Protein AF-E9H853-F1 (afdb_monomer)

Mean predicted aligned error: 14.65 Å

Foldseek 3Di:
DDDDDDDDDDDDDDPDDPPPPPPPPPPPPPPPVVVVVVVVQVPDDWDFDDWDDDPPDIKTKTWGPADPVRQIAIAIEFEKEWPLVPKDKDDPPPPDQKIKIKTKMARDDPVVLVRVQVVCCVVVVDRDDSVRYYYQAFQWKFKDFPDDDLLWDFPRDTDGDDRMDMGMIIGRHSVSNVVVSVCCVPPVPVVLRIAMQTHGPDDDDDGRGHHYDYPDDPD

Radius of gyration: 27.38 Å; Cα contacts (8 Å, |Δi|>4): 350; chains: 1; bounding box: 61×95×53 Å

Solvent-accessible surface area (backbone atoms only — not comparable to full-atom values): 13308 Å² total; per-residue (Å²): 141,81,82,93,75,84,84,85,78,88,81,81,91,82,88,74,75,95,69,77,72,80,73,79,74,76,73,75,80,66,72,56,68,65,64,60,59,57,64,74,52,77,85,64,82,66,46,82,72,51,71,48,77,55,91,95,41,80,36,42,30,24,40,41,77,60,43,102,79,74,50,62,36,34,29,30,54,54,48,35,34,60,37,46,87,61,44,44,69,48,80,49,84,89,81,44,85,39,11,32,28,39,40,30,33,39,50,74,50,69,68,58,52,51,53,50,39,55,51,47,28,64,75,66,75,41,92,63,61,68,90,38,52,43,68,48,65,53,50,27,34,25,58,45,58,87,60,89,56,92,58,40,43,72,73,60,54,79,39,72,58,54,72,68,40,75,48,62,33,41,11,72,32,55,68,40,20,54,49,50,47,48,42,37,59,77,49,41,60,84,53,62,54,50,36,47,49,52,41,54,70,76,81,76,102,63,84,65,78,40,59,61,42,66,79,54,81,78,129

Secondary structure (DSSP, 8-state):
--------------------------------HHHHHHHTTTT-PPEEEEEEEETTEEEEEEEPP--TTS---EEE---EEEEEEEEEEEE-TTT-SSEEEEEEEE---HHHHHHHHHHHHHHHTS---GGGEEEPPEEEEEEEESS--SS-EE----EE--SEEEEEEEESSHHHHHHHHHHHHH-GGGGTTEEEEEEESS--SS--PPPEEE-PPP-

pLDDT: mean 70.85, std 21.11, range [27.45, 96.19]

Organism: Daphnia pulex (NCBI:txid6669)

Sequence (219 aa):
MGILLSWQLVVASILFLASFASSEFELHDRPTDSALYYKTLEDKKPTKLSSVLYKSNCVNIYDSESSSNNKKIYFYSPITLLNHLNVASINNQTVTPKGILSVSFSVGNQEIRTKVVEHLNQLLSQQIEPSHVKVHPLDSVRLTSKVKSADFLLTNEWIPYKPSLRFTLICPTREDCDRVKTQMRIDPKQFEHLRLELNPQFINDGGLIA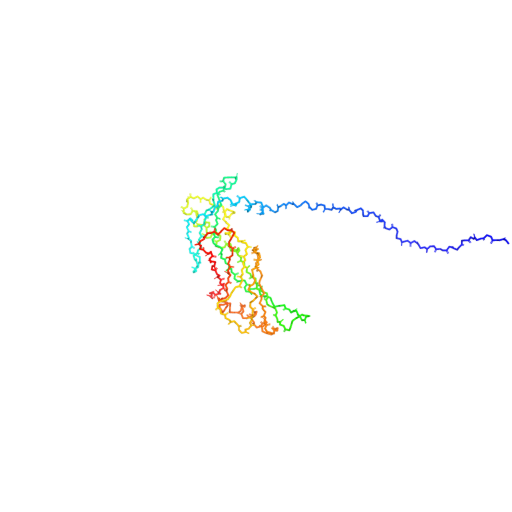FLYFNGFTK

Structure (mmCIF, N/CA/C/O backbone):
data_AF-E9H853-F1
#
_entry.id   AF-E9H853-F1
#
loop_
_atom_site.group_PDB
_atom_site.id
_atom_site.type_symbol
_atom_site.label_atom_id
_atom_site.label_alt_id
_atom_site.label_comp_id
_atom_site.label_asym_id
_atom_site.label_entity_id
_atom_site.label_seq_id
_atom_site.pdbx_PDB_ins_code
_atom_site.Cartn_x
_atom_site.Cartn_y
_atom_site.Cartn_z
_atom_site.occupancy
_atom_site.B_iso_or_equiv
_atom_site.auth_seq_id
_atom_site.auth_comp_id
_atom_site.auth_asym_id
_atom_site.auth_atom_id
_atom_site.pdbx_PDB_model_num
ATOM 1 N N . MET A 1 1 ? 40.773 85.013 -13.736 1.00 44.00 1 MET A N 1
ATOM 2 C CA . MET A 1 1 ? 40.268 84.553 -12.424 1.00 44.00 1 MET A CA 1
ATOM 3 C C . MET A 1 1 ? 38.754 84.531 -12.513 1.00 44.00 1 MET A C 1
ATOM 5 O O . MET A 1 1 ? 38.163 85.592 -12.632 1.00 44.00 1 MET A O 1
ATOM 9 N N . GLY A 1 2 ? 38.149 83.347 -12.597 1.00 34.53 2 GLY A N 1
ATOM 10 C CA . GLY A 1 2 ? 36.727 83.208 -12.915 1.00 34.53 2 GLY A CA 1
ATOM 11 C C . GLY A 1 2 ? 36.204 81.825 -12.543 1.00 34.53 2 GLY A C 1
ATOM 12 O O . GLY A 1 2 ? 36.359 80.876 -13.296 1.00 34.53 2 GLY A O 1
ATOM 13 N N . ILE A 1 3 ? 35.700 81.772 -11.314 1.00 43.69 3 ILE A N 1
ATOM 14 C CA . ILE A 1 3 ? 34.691 80.909 -10.684 1.00 43.69 3 ILE A CA 1
ATOM 15 C C . ILE A 1 3 ? 34.076 79.805 -11.574 1.00 43.69 3 ILE A C 1
ATOM 17 O O . ILE A 1 3 ? 33.377 80.084 -12.545 1.00 43.69 3 ILE A O 1
ATOM 21 N N . LEU A 1 4 ? 34.270 78.548 -11.144 1.00 42.12 4 LEU A N 1
ATOM 22 C CA . LEU A 1 4 ? 33.443 77.392 -11.499 1.00 42.12 4 LEU A CA 1
ATOM 23 C C . LEU A 1 4 ? 32.035 77.585 -10.931 1.00 42.12 4 LEU A C 1
ATOM 25 O O . LEU A 1 4 ? 31.878 77.609 -9.712 1.00 42.12 4 LEU A O 1
ATOM 29 N N . LEU A 1 5 ? 31.018 77.612 -11.788 1.00 41.25 5 LEU A N 1
ATOM 30 C CA . LEU A 1 5 ? 29.647 77.310 -11.395 1.00 41.25 5 LEU A CA 1
ATOM 31 C C . LEU A 1 5 ? 28.896 76.644 -12.551 1.00 41.25 5 LEU A C 1
ATOM 33 O O . LEU A 1 5 ? 28.778 77.196 -13.638 1.00 41.25 5 LEU A O 1
ATOM 37 N N . SER A 1 6 ? 28.335 75.484 -12.213 1.00 44.66 6 SER A N 1
ATOM 38 C CA . SER A 1 6 ? 26.985 75.060 -12.575 1.00 44.66 6 SER A CA 1
ATOM 39 C C . SER A 1 6 ? 26.679 74.876 -14.062 1.00 44.66 6 SER A C 1
ATOM 41 O O . SER A 1 6 ? 26.227 75.788 -14.751 1.00 44.66 6 SER A O 1
ATOM 43 N N . TRP A 1 7 ? 26.802 73.628 -14.514 1.00 33.22 7 TRP A N 1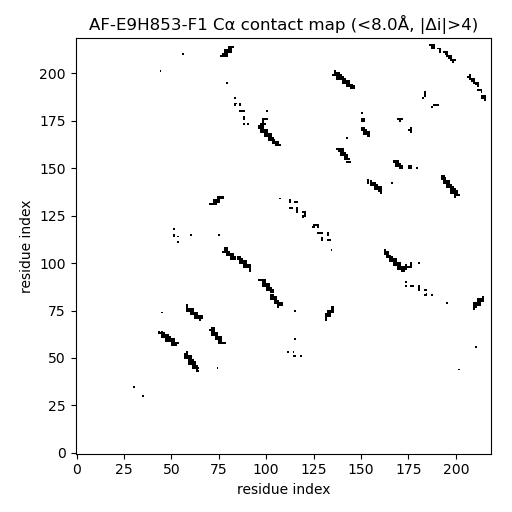
ATOM 44 C CA . TRP A 1 7 ? 25.928 73.110 -15.559 1.00 33.22 7 TRP A CA 1
ATOM 45 C C . TRP A 1 7 ? 24.802 72.307 -14.908 1.00 33.22 7 TRP A C 1
ATOM 47 O O . TRP A 1 7 ? 25.014 71.300 -14.236 1.00 33.22 7 TRP A O 1
ATOM 57 N N . GLN A 1 8 ? 23.601 72.830 -15.116 1.00 38.28 8 GLN A N 1
ATOM 58 C CA . GLN A 1 8 ? 22.311 72.154 -15.056 1.00 38.28 8 GLN A CA 1
ATOM 59 C C . GLN A 1 8 ? 22.346 70.871 -15.926 1.00 38.28 8 GLN A C 1
ATOM 61 O O . GLN A 1 8 ? 23.158 70.780 -16.838 1.00 38.28 8 GLN A O 1
ATOM 66 N N . LEU A 1 9 ? 21.548 69.820 -15.747 1.00 41.16 9 LEU A N 1
ATOM 67 C CA . LEU A 1 9 ? 20.100 69.748 -15.581 1.00 41.16 9 LEU A CA 1
ATOM 68 C C . LEU A 1 9 ? 19.744 68.306 -15.153 1.00 41.16 9 LEU A C 1
ATOM 70 O O . LEU A 1 9 ? 20.260 67.347 -15.715 1.00 41.16 9 LEU A O 1
ATOM 74 N N . VAL A 1 10 ? 18.801 68.192 -14.218 1.00 48.19 10 VAL A N 1
ATOM 75 C CA . VAL A 1 10 ? 17.652 67.267 -14.254 1.00 48.19 10 VAL A CA 1
ATOM 76 C C . VAL A 1 10 ? 17.932 65.798 -14.605 1.00 48.19 10 VAL A C 1
ATOM 78 O O . VAL A 1 10 ? 17.851 65.385 -15.756 1.00 48.19 10 VAL A O 1
ATOM 81 N N . VAL A 1 11 ? 18.034 64.973 -13.560 1.00 41.41 11 VAL A N 1
ATOM 82 C CA . VAL A 1 11 ? 17.373 63.661 -13.550 1.00 41.41 11 VAL A CA 1
ATOM 83 C C . VAL A 1 11 ? 16.528 63.596 -12.285 1.00 41.41 11 VAL A C 1
ATOM 85 O O . VAL A 1 11 ? 16.994 63.296 -11.189 1.00 41.41 11 VAL A O 1
ATOM 88 N N . ALA A 1 12 ? 15.261 63.961 -12.457 1.00 39.91 12 ALA A N 1
ATOM 89 C CA . ALA A 1 12 ? 14.196 63.456 -11.617 1.00 39.91 12 ALA A CA 1
ATOM 90 C C . ALA A 1 12 ? 14.099 61.931 -11.790 1.00 39.91 12 ALA A C 1
ATOM 92 O O . ALA A 1 12 ? 14.441 61.401 -12.846 1.00 39.91 12 ALA A O 1
ATOM 93 N N . SER A 1 13 ? 13.527 61.286 -10.772 1.00 40.28 13 SER A N 1
ATOM 94 C CA . SER A 1 13 ? 13.000 59.915 -10.786 1.00 40.28 13 SER A CA 1
ATOM 95 C C . SER A 1 13 ? 13.952 58.824 -10.287 1.00 40.28 13 SER A C 1
ATOM 97 O O . SER A 1 13 ? 14.587 58.111 -11.052 1.00 40.28 13 SER A O 1
ATOM 99 N N . ILE A 1 14 ? 13.935 58.637 -8.964 1.00 44.69 14 ILE A N 1
ATOM 100 C CA . ILE A 1 14 ? 13.469 57.430 -8.240 1.00 44.69 14 ILE A CA 1
ATOM 101 C C . ILE A 1 14 ? 14.253 57.367 -6.918 1.00 44.69 14 ILE A C 1
ATOM 103 O O . ILE A 1 14 ? 15.197 56.609 -6.743 1.00 44.69 14 ILE A O 1
ATOM 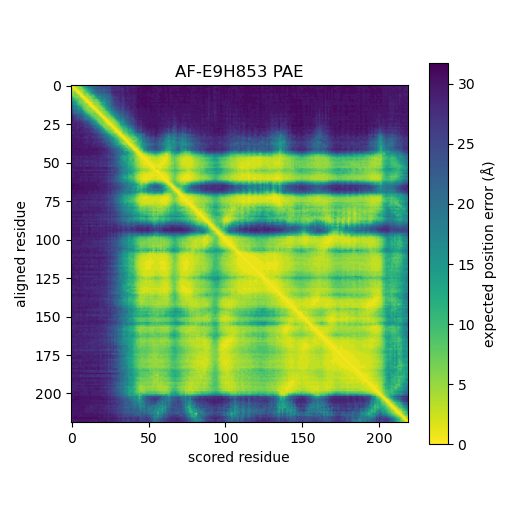107 N N . LEU A 1 15 ? 13.844 58.195 -5.954 1.00 38.31 15 LEU A N 1
ATOM 108 C CA . LEU A 1 15 ? 14.049 57.909 -4.534 1.00 38.31 15 LEU A CA 1
ATOM 109 C C . LEU A 1 15 ? 12.801 57.161 -4.055 1.00 38.31 15 LEU A C 1
ATOM 111 O O . LEU A 1 15 ? 11.967 57.695 -3.330 1.00 38.31 15 LEU A O 1
ATOM 115 N N . PHE A 1 16 ? 12.642 55.923 -4.527 1.00 38.00 16 PHE A N 1
ATOM 116 C CA . PHE A 1 16 ? 11.787 54.958 -3.847 1.00 38.00 16 PHE A CA 1
ATOM 117 C C . PHE A 1 16 ? 12.586 54.422 -2.661 1.00 38.00 16 PHE A C 1
ATOM 119 O O . PHE A 1 16 ? 13.484 53.604 -2.825 1.00 38.00 16 PHE A O 1
ATOM 126 N N . LEU A 1 17 ? 12.288 54.979 -1.488 1.00 41.09 17 LEU A N 1
ATOM 127 C CA . LEU A 1 17 ? 12.245 54.299 -0.193 1.00 41.09 17 LEU A CA 1
ATOM 128 C C . LEU A 1 17 ? 13.077 53.006 -0.110 1.00 41.09 17 LEU A C 1
ATOM 130 O O . LEU A 1 17 ? 12.549 51.897 -0.167 1.00 41.09 17 LEU A O 1
ATOM 134 N N . ALA A 1 18 ? 14.381 53.154 0.126 1.00 38.34 18 ALA A N 1
ATOM 135 C CA . ALA A 1 18 ? 15.155 52.134 0.823 1.00 38.34 18 ALA A CA 1
ATOM 136 C C . ALA A 1 18 ? 14.763 52.173 2.310 1.00 38.34 18 ALA A C 1
ATOM 138 O O . ALA A 1 18 ? 15.493 52.660 3.168 1.00 38.34 18 ALA A O 1
ATOM 139 N N . SER A 1 19 ? 13.550 51.714 2.591 1.00 39.62 19 SER A N 1
ATOM 140 C CA . SER A 1 19 ? 13.039 51.442 3.931 1.00 39.62 19 SER A CA 1
ATOM 141 C C . SER A 1 19 ? 12.129 50.219 3.880 1.00 39.62 19 SER A C 1
ATOM 143 O O . SER A 1 19 ? 11.017 50.215 4.391 1.00 39.62 19 SER A O 1
ATOM 145 N N . PHE A 1 20 ? 12.636 49.141 3.285 1.00 38.91 20 PHE A N 1
ATOM 146 C CA . PHE A 1 20 ? 12.253 47.809 3.725 1.00 38.91 20 PHE A CA 1
ATOM 147 C C . PHE A 1 20 ? 13.219 47.433 4.839 1.00 38.91 20 PHE A C 1
ATOM 149 O O . PHE A 1 20 ? 14.267 46.834 4.616 1.00 38.91 20 PHE A O 1
ATOM 156 N N . ALA A 1 21 ? 12.871 47.864 6.052 1.00 37.94 21 ALA A N 1
ATOM 157 C CA . ALA A 1 21 ? 13.271 47.122 7.228 1.00 37.94 21 ALA A CA 1
ATOM 158 C C . ALA A 1 21 ? 12.814 45.683 6.987 1.00 37.94 21 ALA A C 1
ATOM 160 O O . ALA A 1 21 ? 11.628 45.430 6.768 1.00 37.94 21 ALA A O 1
ATOM 161 N N . SER A 1 22 ? 13.780 44.777 6.931 1.00 34.88 22 SER A N 1
ATOM 162 C CA . SER A 1 22 ? 13.569 43.344 6.948 1.00 34.88 22 SER A CA 1
ATOM 163 C C . SER A 1 22 ? 12.671 43.030 8.140 1.00 34.88 22 SER A C 1
ATOM 165 O O . SER A 1 22 ? 13.143 42.979 9.272 1.00 34.88 22 SER A O 1
ATOM 167 N N . SER A 1 23 ? 11.364 42.868 7.920 1.00 32.00 23 SER A N 1
ATOM 168 C CA . SER A 1 23 ? 10.577 42.109 8.875 1.00 32.00 23 SER A CA 1
ATOM 169 C C . SER A 1 23 ? 11.032 40.674 8.673 1.00 32.00 23 SER A C 1
ATOM 171 O O . SER A 1 23 ? 10.618 40.011 7.717 1.00 32.00 23 SER A O 1
ATOM 173 N N . GLU A 1 24 ? 11.938 40.220 9.532 1.00 35.34 24 GLU A N 1
ATOM 174 C CA . GLU A 1 24 ? 11.967 38.822 9.928 1.00 35.34 24 GLU A CA 1
ATOM 175 C C . GLU A 1 24 ? 10.535 38.478 10.333 1.00 35.34 24 GLU A C 1
ATOM 177 O O . GLU A 1 24 ? 10.065 38.777 11.428 1.00 35.34 24 GLU A O 1
ATOM 182 N N . PHE A 1 25 ? 9.783 37.942 9.376 1.00 29.56 25 PHE A N 1
ATOM 183 C CA . PHE A 1 25 ? 8.592 37.192 9.682 1.00 29.56 25 PHE A CA 1
ATOM 184 C C . PHE A 1 25 ? 9.131 35.923 10.324 1.00 29.56 25 PHE A C 1
ATOM 186 O O . PHE A 1 25 ? 9.451 34.955 9.633 1.00 29.56 25 PHE A O 1
ATOM 193 N N . GLU A 1 26 ? 9.338 35.986 11.641 1.00 30.31 26 GLU A N 1
ATOM 194 C CA . GLU A 1 26 ? 9.446 34.811 12.485 1.00 30.31 26 GLU A CA 1
ATOM 195 C C . GLU A 1 26 ? 8.188 33.990 12.211 1.00 30.31 26 GLU A C 1
ATOM 197 O O . GLU A 1 26 ? 7.106 34.215 12.759 1.00 30.31 26 GLU A O 1
ATOM 202 N N . LEU A 1 27 ? 8.322 33.058 11.270 1.00 30.66 27 LEU A N 1
ATOM 203 C CA . LEU A 1 27 ? 7.425 31.941 11.134 1.00 30.66 27 LEU A CA 1
ATOM 204 C C . LEU A 1 27 ? 7.569 31.201 12.454 1.00 30.66 27 LEU A C 1
ATOM 206 O O . LEU A 1 27 ? 8.511 30.440 12.655 1.00 30.66 27 LEU A O 1
ATOM 210 N N . HIS A 1 28 ? 6.668 31.504 13.382 1.00 30.77 28 HIS A N 1
ATOM 211 C CA . HIS A 1 28 ? 6.484 30.717 14.578 1.00 30.77 28 HIS A CA 1
ATOM 212 C C . HIS A 1 28 ? 6.261 29.285 14.085 1.00 30.77 28 HIS A C 1
ATOM 214 O O . HIS A 1 28 ? 5.192 28.962 13.558 1.00 30.77 28 HIS A O 1
ATOM 220 N N . ASP A 1 29 ? 7.304 28.462 14.196 1.00 34.62 29 ASP A N 1
ATOM 221 C CA . ASP A 1 29 ? 7.256 27.019 14.035 1.00 34.62 29 ASP A CA 1
ATOM 222 C C . ASP A 1 29 ? 6.281 26.516 15.096 1.00 34.62 29 ASP A C 1
ATOM 224 O O . ASP A 1 29 ? 6.640 26.165 16.220 1.00 34.62 29 ASP A O 1
ATOM 228 N N . ARG A 1 30 ? 4.990 26.548 14.765 1.00 33.66 30 ARG A N 1
ATOM 229 C CA . ARG A 1 30 ? 4.010 25.730 15.450 1.00 33.66 30 ARG A CA 1
ATOM 230 C C . ARG A 1 30 ? 4.420 24.314 15.080 1.00 33.66 30 ARG A C 1
ATOM 232 O O . ARG A 1 30 ? 4.341 23.976 13.893 1.00 33.66 30 ARG A O 1
ATOM 239 N N . PRO A 1 31 ? 4.849 23.478 16.039 1.00 35.12 31 PRO A N 1
ATOM 240 C CA . PRO A 1 31 ? 4.991 22.067 15.760 1.00 35.12 31 PRO A CA 1
ATOM 241 C C . PRO A 1 31 ? 3.642 21.646 15.200 1.00 35.12 31 PRO A C 1
ATOM 243 O O . PRO A 1 31 ? 2.607 21.867 15.829 1.00 35.12 31 PRO A O 1
ATOM 246 N N . THR A 1 32 ? 3.633 21.136 13.971 1.00 41.31 32 THR A N 1
ATOM 247 C CA . THR A 1 32 ? 2.430 20.524 13.423 1.00 41.31 32 THR A CA 1
ATOM 248 C C . THR A 1 32 ? 1.968 19.530 14.485 1.00 41.31 32 THR A C 1
ATOM 250 O O . THR A 1 32 ? 2.753 18.650 14.832 1.00 41.31 32 THR A O 1
ATOM 253 N N . ASP A 1 33 ? 0.749 19.668 15.021 1.00 38.75 33 ASP A N 1
ATOM 254 C CA . ASP A 1 33 ? 0.189 18.825 16.104 1.00 38.75 33 ASP A CA 1
ATOM 255 C C . ASP A 1 33 ? 0.388 17.316 15.862 1.00 38.75 33 ASP A C 1
ATOM 257 O O . ASP A 1 33 ? 0.372 16.502 16.779 1.00 38.75 33 ASP A O 1
ATOM 261 N N . SER A 1 34 ? 0.629 16.940 14.606 1.00 47.00 34 SER A N 1
ATOM 262 C CA . SER A 1 34 ? 1.088 15.620 14.187 1.00 47.00 34 SER A CA 1
ATOM 263 C C . SER A 1 34 ? 2.376 15.168 14.890 1.00 47.00 34 SER A C 1
ATOM 265 O O . SER A 1 34 ? 2.391 14.080 15.446 1.00 47.00 34 SER A O 1
ATOM 267 N N . ALA A 1 35 ? 3.444 15.971 14.907 1.00 40.72 35 ALA A N 1
ATOM 268 C CA . ALA A 1 35 ? 4.739 15.581 15.474 1.00 40.72 35 ALA A CA 1
ATOM 269 C C . ALA A 1 35 ? 4.687 15.416 17.003 1.00 40.72 35 ALA A C 1
ATOM 271 O O . ALA A 1 35 ? 5.302 14.499 17.545 1.00 40.72 35 ALA A O 1
ATOM 272 N N . LEU A 1 36 ? 3.908 16.259 17.692 1.00 35.78 36 LEU A N 1
ATOM 273 C CA . LEU A 1 36 ? 3.715 16.153 19.140 1.00 35.78 36 LEU A CA 1
ATOM 274 C C . LEU A 1 36 ? 2.864 14.924 19.505 1.00 35.78 36 LEU A C 1
ATOM 276 O O . LEU A 1 36 ? 3.174 14.228 20.466 1.00 35.78 36 LEU A O 1
ATOM 280 N N . TYR A 1 37 ? 1.842 14.622 18.696 1.00 43.03 37 TYR A N 1
ATOM 281 C CA . TYR A 1 37 ? 0.962 13.465 18.874 1.00 43.03 37 TYR A CA 1
ATOM 282 C C . TYR A 1 37 ? 1.703 12.120 18.766 1.00 43.03 37 TYR A C 1
ATOM 284 O O . TYR A 1 37 ? 1.376 11.184 19.493 1.00 43.03 37 TYR A O 1
ATOM 292 N N . TYR A 1 38 ? 2.705 12.007 17.886 1.00 45.91 38 TYR A N 1
ATOM 293 C CA . TYR A 1 38 ? 3.495 10.773 17.766 1.00 45.91 38 TYR A CA 1
ATOM 294 C C . TYR A 1 38 ? 4.543 10.629 18.875 1.00 45.91 38 TYR A C 1
ATOM 296 O O . TYR A 1 38 ? 4.807 9.510 19.303 1.00 45.91 38 TYR A O 1
ATOM 304 N N . LYS A 1 39 ? 5.067 11.742 19.406 1.00 40.44 39 LYS A N 1
ATOM 305 C CA . LYS A 1 39 ? 6.073 11.726 20.479 1.00 40.44 39 LYS A CA 1
ATOM 306 C C . LYS A 1 39 ? 5.521 11.228 21.822 1.00 40.44 39 LYS A C 1
ATOM 308 O O . LYS A 1 39 ? 6.258 10.672 22.618 1.00 40.44 39 LYS A O 1
ATOM 313 N N . THR A 1 40 ? 4.220 11.388 22.085 1.00 43.56 40 THR A N 1
ATOM 314 C CA . THR A 1 40 ? 3.590 10.885 23.327 1.00 43.56 40 THR A CA 1
ATOM 315 C C . THR A 1 40 ? 3.196 9.404 23.256 1.00 43.56 40 THR A C 1
ATOM 317 O O . THR A 1 40 ? 2.782 8.834 24.260 1.00 43.56 40 THR A O 1
ATOM 320 N N . LEU A 1 41 ? 3.297 8.768 22.083 1.00 49.94 41 LEU A N 1
ATOM 321 C CA . LEU A 1 41 ? 2.957 7.354 21.897 1.00 49.94 41 LEU A CA 1
ATOM 322 C C . LEU A 1 41 ? 4.154 6.410 22.125 1.00 49.94 41 LEU A C 1
ATOM 324 O O . LEU A 1 41 ? 3.996 5.197 21.993 1.00 49.94 41 LEU A O 1
ATOM 328 N N . GLU A 1 42 ? 5.334 6.954 22.444 1.00 46.03 42 GLU A N 1
ATOM 329 C CA . GLU A 1 42 ? 6.588 6.199 22.587 1.00 46.03 42 GLU A CA 1
ATOM 330 C C . GLU A 1 42 ? 6.589 5.210 23.770 1.00 46.03 42 GLU A C 1
ATOM 332 O O . GLU A 1 42 ? 7.377 4.269 23.754 1.00 46.03 42 GLU A O 1
ATOM 337 N N . ASP A 1 43 ? 5.666 5.323 24.733 1.00 48.09 43 ASP A N 1
ATOM 338 C CA . ASP A 1 43 ? 5.718 4.504 25.955 1.00 48.09 43 ASP A CA 1
ATOM 339 C C . ASP A 1 43 ? 4.858 3.226 25.942 1.00 48.09 43 ASP A C 1
ATOM 341 O O . ASP A 1 43 ? 5.014 2.383 26.831 1.00 48.09 43 ASP A O 1
ATOM 345 N N . LYS A 1 44 ? 3.954 3.010 24.966 1.00 58.88 44 LYS A N 1
ATOM 346 C CA . LYS A 1 44 ? 3.138 1.777 24.971 1.00 58.88 44 LYS A CA 1
ATOM 347 C C . LYS A 1 44 ? 2.678 1.278 23.603 1.00 58.88 44 LYS A C 1
ATOM 349 O O . LYS A 1 44 ? 1.994 1.960 22.845 1.00 58.88 44 LYS A O 1
ATOM 354 N N . LYS A 1 45 ? 3.026 0.019 23.323 1.00 65.56 45 LYS A N 1
ATOM 355 C CA . LYS A 1 45 ? 2.789 -0.674 22.054 1.00 65.56 45 LYS A CA 1
ATOM 356 C C . LYS A 1 45 ? 1.291 -0.942 21.801 1.00 65.56 45 LYS A C 1
ATOM 358 O O . LYS A 1 45 ? 0.632 -1.481 22.691 1.00 65.56 45 LYS A O 1
ATOM 363 N N . PRO A 1 46 ? 0.768 -0.678 20.586 1.00 71.94 46 PRO A N 1
ATOM 364 C CA . PRO A 1 46 ? -0.594 -1.058 20.217 1.00 71.94 46 PRO A CA 1
ATOM 365 C C . PRO A 1 46 ? -0.815 -2.577 20.279 1.00 71.94 46 PRO A C 1
ATOM 367 O O . PRO A 1 46 ? -0.001 -3.345 19.753 1.00 71.94 46 PRO A O 1
ATOM 370 N N . THR A 1 47 ? -1.927 -3.023 20.870 1.00 80.44 47 THR A N 1
ATOM 371 C CA . THR A 1 47 ? -2.280 -4.453 20.944 1.00 80.44 47 THR A CA 1
ATOM 372 C C . THR A 1 47 ? -3.297 -4.792 19.865 1.00 80.44 47 THR A C 1
ATOM 374 O O . THR A 1 47 ? -4.208 -4.019 19.582 1.00 80.44 47 THR A O 1
ATOM 377 N N . LYS A 1 48 ? -3.141 -5.946 19.204 1.00 86.75 48 LYS A N 1
ATOM 378 C CA . LYS A 1 48 ? -4.110 -6.387 18.193 1.00 86.75 48 LYS A CA 1
ATOM 379 C C . LYS A 1 48 ? -5.452 -6.676 18.875 1.00 86.75 48 LYS A C 1
ATOM 381 O O . LYS A 1 48 ? -5.529 -7.560 19.719 1.00 86.75 48 LYS A O 1
ATOM 386 N N . LEU A 1 49 ? -6.493 -5.969 18.449 1.00 90.12 49 LEU A N 1
ATOM 387 C CA . LEU A 1 49 ? -7.859 -6.095 18.951 1.00 90.12 49 LEU A CA 1
ATOM 388 C C . LEU A 1 49 ? -8.681 -7.071 18.103 1.00 90.12 49 LEU A C 1
ATOM 390 O O . LEU A 1 49 ? -9.316 -7.981 18.626 1.00 90.12 49 LEU A O 1
ATOM 394 N N . SER A 1 50 ? -8.677 -6.886 16.783 1.00 92.88 50 SER A N 1
ATOM 395 C CA . SER A 1 50 ? -9.469 -7.707 15.864 1.00 92.88 50 SER A CA 1
ATOM 396 C C . SER A 1 50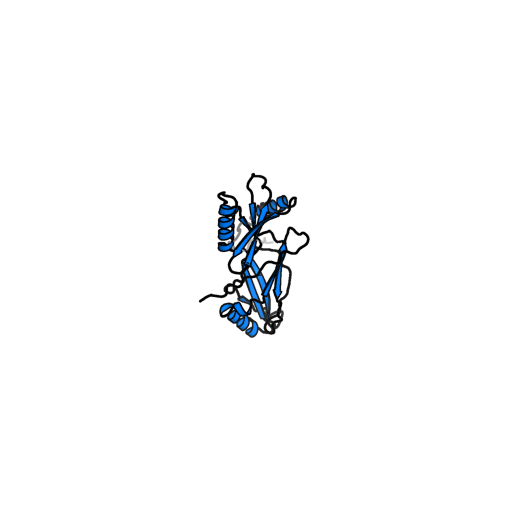 ? -8.910 -7.668 14.440 1.00 92.88 50 SER A C 1
ATOM 398 O O . SER A 1 50 ? -7.790 -7.205 14.180 1.00 92.88 50 SER A O 1
ATOM 400 N N . SER A 1 51 ? -9.647 -8.234 13.488 1.00 91.00 51 SER A N 1
ATOM 401 C CA . SER A 1 51 ? -9.333 -8.130 12.068 1.00 91.00 51 SER A CA 1
ATOM 402 C C . SER A 1 51 ? -10.605 -8.090 11.241 1.00 91.00 51 SER A C 1
ATOM 404 O O . SER A 1 51 ? -11.576 -8.771 11.561 1.00 91.00 51 SER A O 1
ATOM 406 N N . VAL A 1 52 ? -10.582 -7.326 10.153 1.00 91.50 52 VAL A N 1
ATOM 407 C CA . VAL A 1 52 ? -11.697 -7.221 9.212 1.00 91.50 52 VAL A CA 1
ATOM 408 C C . VAL A 1 52 ? -11.212 -7.501 7.796 1.00 91.50 52 VAL A C 1
ATOM 410 O O . VAL A 1 52 ? -10.154 -7.036 7.380 1.00 91.50 52 VAL A O 1
ATOM 413 N N . LEU A 1 53 ? -11.984 -8.272 7.035 1.00 88.94 53 LEU A N 1
ATOM 414 C CA . LEU A 1 53 ? -11.679 -8.533 5.633 1.00 88.94 53 LEU A CA 1
ATOM 415 C C . LEU A 1 53 ? -12.083 -7.319 4.785 1.00 88.94 53 LEU A C 1
ATOM 417 O O . LEU A 1 53 ? -13.253 -6.937 4.766 1.00 88.94 53 LEU A O 1
ATOM 421 N N . TYR A 1 54 ? -11.155 -6.732 4.035 1.00 84.94 54 TYR A N 1
ATOM 422 C CA . TYR A 1 54 ? -11.445 -5.744 2.994 1.00 84.94 54 TYR A CA 1
ATOM 423 C C . TYR A 1 54 ? -10.996 -6.297 1.642 1.00 84.94 54 TYR A C 1
ATOM 425 O O . TYR A 1 54 ? -9.803 -6.467 1.381 1.00 84.94 54 TYR A O 1
ATOM 433 N N . LYS A 1 55 ? -11.978 -6.586 0.779 1.00 82.06 55 LYS A N 1
ATOM 434 C CA . LYS A 1 55 ? -11.778 -7.303 -0.486 1.00 82.06 55 LYS A CA 1
ATOM 435 C C . LYS A 1 55 ? -11.064 -8.638 -0.215 1.00 82.06 55 LYS A C 1
ATOM 437 O O . LYS A 1 55 ? -11.612 -9.460 0.509 1.00 82.06 55 LYS A O 1
ATOM 442 N N . SER A 1 56 ? -9.845 -8.822 -0.720 1.00 79.56 56 SER A N 1
ATOM 443 C CA . SER A 1 56 ? -9.042 -10.037 -0.513 1.00 79.56 56 SER A CA 1
ATOM 444 C C . SER A 1 56 ? -7.963 -9.893 0.569 1.00 79.56 56 SER A C 1
ATOM 446 O O . SER A 1 56 ? -7.120 -10.774 0.697 1.00 79.56 56 SER A O 1
ATOM 448 N N . ASN A 1 57 ? -7.953 -8.790 1.329 1.00 76.81 57 ASN A N 1
ATOM 449 C CA . ASN A 1 57 ? -6.918 -8.502 2.325 1.00 76.81 57 ASN A CA 1
ATOM 450 C C . ASN A 1 57 ? -7.485 -8.449 3.743 1.00 76.81 57 ASN A C 1
ATOM 452 O O . ASN A 1 57 ? -8.541 -7.866 3.991 1.00 76.81 57 ASN A O 1
ATOM 456 N N . CYS A 1 58 ? -6.738 -9.017 4.685 1.00 83.50 58 CYS A N 1
ATOM 457 C CA . CYS A 1 58 ? -7.043 -8.935 6.105 1.00 83.50 58 CYS A CA 1
ATOM 458 C C . CYS A 1 58 ? -6.480 -7.628 6.677 1.00 83.50 58 CYS A C 1
ATOM 460 O O . CYS A 1 58 ? -5.273 -7.392 6.613 1.00 83.50 58 CYS A O 1
ATOM 462 N N . VAL A 1 59 ? -7.352 -6.780 7.222 1.00 88.00 59 VAL A N 1
ATOM 463 C CA . VAL A 1 59 ? -6.975 -5.538 7.900 1.00 88.00 59 VAL A CA 1
ATOM 464 C C . VAL A 1 59 ? -6.931 -5.817 9.396 1.00 88.00 59 VAL A C 1
ATOM 466 O O . VAL A 1 59 ? -7.972 -6.046 10.013 1.00 88.00 59 VAL A O 1
ATOM 469 N N . ASN A 1 60 ? -5.740 -5.816 9.990 1.00 88.81 60 ASN A N 1
ATOM 470 C CA . ASN A 1 60 ? -5.602 -5.940 11.439 1.00 88.81 60 ASN A CA 1
ATOM 471 C C . ASN A 1 60 ? -5.978 -4.613 12.097 1.00 88.81 60 ASN A C 1
ATOM 473 O O . ASN A 1 60 ? -5.588 -3.555 11.605 1.00 88.81 60 ASN A O 1
ATOM 477 N N . ILE A 1 61 ? -6.695 -4.674 13.212 1.00 90.69 61 ILE A N 1
ATOM 478 C CA . ILE A 1 61 ? -7.074 -3.503 13.999 1.00 90.69 61 ILE A CA 1
ATOM 479 C C . ILE A 1 61 ? -6.412 -3.624 15.364 1.00 90.69 61 ILE A C 1
ATOM 481 O O . ILE A 1 61 ? -6.409 -4.698 15.968 1.00 90.69 61 ILE A O 1
ATOM 485 N N . TYR A 1 62 ? -5.841 -2.524 15.826 1.00 88.38 62 TYR A N 1
ATOM 486 C CA . TYR A 1 62 ? -5.089 -2.400 17.058 1.00 88.38 62 TYR A CA 1
ATOM 487 C C . TYR A 1 62 ? -5.708 -1.307 17.907 1.00 88.38 62 TYR A C 1
ATOM 489 O O . TYR A 1 62 ? -6.212 -0.312 17.377 1.00 88.38 62 TYR A O 1
ATOM 497 N N . ASP A 1 63 ? -5.639 -1.461 19.215 1.00 86.25 63 ASP A N 1
ATOM 498 C CA . ASP A 1 63 ? -5.986 -0.391 20.126 1.00 86.25 63 ASP A CA 1
ATOM 499 C C . ASP A 1 63 ? -4.748 0.367 20.613 1.00 86.25 63 ASP A C 1
ATOM 501 O O . ASP A 1 63 ? -3.654 -0.185 20.725 1.00 86.25 63 ASP A O 1
ATOM 505 N N . SER A 1 64 ? -4.914 1.665 20.862 1.00 75.56 64 SER A N 1
ATOM 506 C CA . SER A 1 64 ? -3.987 2.445 21.673 1.00 75.56 64 SER A CA 1
ATOM 507 C C . SER A 1 64 ? -4.551 2.549 23.083 1.00 75.56 64 SER A C 1
ATOM 509 O O . SER A 1 64 ? -5.767 2.697 23.264 1.00 75.56 64 SER A O 1
ATOM 511 N N . GLU A 1 65 ? -3.687 2.532 24.096 1.00 63.34 65 GLU A N 1
ATOM 512 C CA . GLU A 1 65 ? -4.117 3.033 25.398 1.00 63.34 65 GLU A CA 1
ATOM 513 C C . GLU A 1 65 ? -4.423 4.533 25.300 1.00 63.34 65 GLU A C 1
ATOM 515 O O . GLU A 1 65 ? -3.968 5.234 24.389 1.00 63.34 65 GLU A O 1
ATOM 520 N N . SER A 1 66 ? -5.336 4.972 26.162 1.00 57.94 66 SER A N 1
ATOM 521 C CA . SER A 1 66 ? -5.977 6.284 26.156 1.00 57.94 66 SER A CA 1
ATOM 522 C C . SER A 1 66 ? -4.983 7.427 25.950 1.00 57.94 66 SER A C 1
ATOM 524 O O . SER A 1 66 ? -4.000 7.543 26.674 1.00 57.94 66 SER A O 1
ATOM 526 N N . SER A 1 67 ? -5.281 8.304 24.986 1.00 56.31 67 SER A N 1
ATOM 527 C CA . SER A 1 67 ? -4.580 9.586 24.855 1.00 56.31 67 SER A CA 1
ATOM 528 C C . SER A 1 67 ? -4.829 10.465 26.088 1.00 56.31 67 SER A C 1
ATOM 530 O O . SER A 1 67 ? -5.800 10.249 26.816 1.00 56.31 67 SER A O 1
ATOM 532 N N . SER A 1 68 ? -4.003 11.498 26.285 1.00 54.09 68 SER A N 1
ATOM 533 C CA . SER A 1 68 ? -4.060 12.470 27.397 1.00 54.09 68 SER A CA 1
ATOM 534 C C . SER A 1 68 ? -5.430 13.130 27.647 1.00 54.09 68 SER A C 1
ATOM 536 O O . SER A 1 68 ? -5.629 13.744 28.688 1.00 54.09 68 SER A O 1
ATOM 538 N N . ASN A 1 69 ? -6.393 12.957 26.733 1.00 61.00 69 ASN A N 1
ATOM 539 C CA . ASN A 1 69 ? -7.767 13.456 26.815 1.00 61.00 69 ASN A CA 1
ATOM 540 C C . ASN A 1 69 ? -8.828 12.348 27.026 1.00 61.00 69 ASN A C 1
ATOM 542 O O . ASN A 1 69 ? -9.987 12.547 26.658 1.00 61.00 69 ASN A O 1
ATOM 546 N N . ASN A 1 70 ? -8.459 11.160 27.529 1.00 63.31 70 ASN A N 1
ATOM 547 C CA . ASN A 1 70 ? -9.333 9.977 27.688 1.00 63.31 70 ASN A CA 1
ATOM 548 C C . ASN A 1 70 ? -9.996 9.465 26.392 1.00 63.31 70 ASN A C 1
ATOM 550 O O . ASN A 1 70 ? -10.884 8.613 26.428 1.00 63.31 70 ASN A O 1
ATOM 554 N N . LYS A 1 71 ? -9.563 9.941 25.219 1.00 73.06 71 LYS A N 1
ATOM 555 C CA . LYS A 1 71 ? -10.062 9.461 23.926 1.00 73.06 71 LYS A CA 1
ATOM 556 C C . LYS A 1 71 ? -9.204 8.290 23.466 1.00 73.06 71 LYS A C 1
ATOM 558 O O . LYS A 1 71 ? -7.994 8.444 23.270 1.00 73.06 71 LYS A O 1
ATOM 563 N N . LYS A 1 72 ? -9.834 7.124 23.316 1.00 84.12 72 LYS A N 1
ATOM 564 C CA . LYS A 1 72 ? -9.200 5.913 22.787 1.00 84.12 72 LYS A CA 1
ATOM 565 C C . LYS A 1 72 ? -9.044 6.037 21.274 1.00 84.12 72 LYS A C 1
ATOM 567 O O . LYS A 1 72 ? -9.985 6.443 20.591 1.00 84.12 72 LYS A O 1
ATOM 572 N N . ILE A 1 73 ? -7.854 5.723 20.770 1.00 86.81 73 ILE A N 1
ATOM 573 C CA . ILE A 1 73 ? -7.537 5.782 19.345 1.00 86.81 73 ILE A CA 1
ATOM 574 C C . ILE A 1 73 ? -7.253 4.363 18.878 1.00 86.81 73 ILE A C 1
ATOM 576 O O . ILE A 1 73 ? -6.618 3.571 19.568 1.00 86.81 73 ILE A O 1
ATOM 580 N N . TYR A 1 74 ? -7.779 4.029 17.711 1.00 90.00 74 TYR A N 1
ATOM 581 C CA . TYR A 1 74 ? -7.613 2.727 17.096 1.00 90.00 74 TYR A CA 1
ATOM 582 C C . TYR A 1 74 ? -6.740 2.880 15.866 1.00 90.00 74 TYR A C 1
ATOM 584 O O . TYR A 1 74 ? -6.904 3.813 15.073 1.00 90.00 74 TYR A O 1
ATOM 592 N N . PHE A 1 75 ? -5.820 1.943 15.696 1.00 88.62 75 PHE A N 1
ATOM 593 C CA . PHE A 1 75 ? -4.991 1.858 14.510 1.00 88.62 75 PHE A CA 1
ATOM 594 C C . PHE A 1 75 ? -5.436 0.690 13.649 1.00 88.62 75 PHE A C 1
ATOM 596 O O . PHE A 1 75 ? -5.849 -0.342 14.165 1.00 88.62 75 PHE A O 1
ATOM 603 N N . TYR A 1 76 ? -5.318 0.812 12.335 1.00 88.44 76 TYR A N 1
ATOM 604 C CA . TYR A 1 76 ? -5.459 -0.329 11.438 1.00 88.44 76 TYR A CA 1
ATOM 605 C C . TY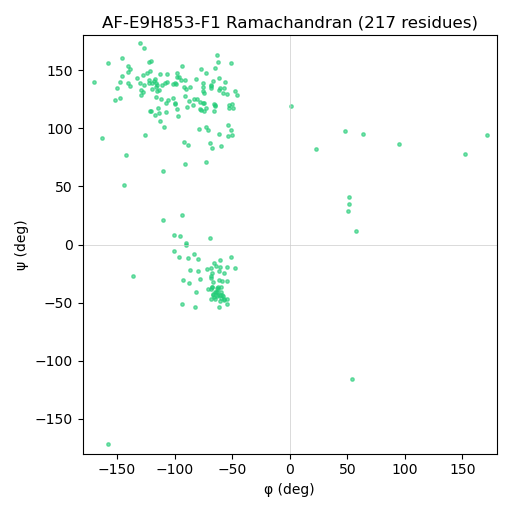R A 1 76 ? -4.201 -0.521 10.602 1.00 88.44 76 TYR A C 1
ATOM 607 O O . TYR A 1 76 ? -3.483 0.438 10.301 1.00 88.44 76 TYR A O 1
ATOM 615 N N . SER A 1 77 ? -3.919 -1.772 10.240 1.00 83.44 77 SER A N 1
ATOM 616 C CA . SER A 1 77 ? -2.770 -2.113 9.412 1.00 83.44 77 SER A CA 1
ATOM 617 C C . SER A 1 77 ? -2.845 -1.354 8.084 1.00 83.44 77 SER A C 1
ATOM 619 O O . SER A 1 77 ? -3.891 -1.400 7.428 1.00 83.44 77 SER A O 1
ATOM 621 N N . PRO A 1 78 ? -1.766 -0.686 7.661 1.00 79.25 78 PRO A N 1
ATOM 622 C CA . PRO A 1 78 ? -1.733 0.068 6.416 1.00 79.25 78 PRO A CA 1
ATOM 623 C C . PRO A 1 78 ? -2.071 -0.821 5.223 1.00 79.25 78 PRO A C 1
ATOM 625 O O . PRO A 1 78 ? -1.550 -1.925 5.070 1.00 79.25 78 PRO A O 1
ATOM 628 N N . ILE A 1 79 ? -2.930 -0.297 4.355 1.00 76.62 79 ILE A N 1
ATOM 629 C CA . ILE A 1 79 ? -3.236 -0.867 3.047 1.00 76.62 79 ILE A CA 1
ATOM 630 C C . ILE A 1 79 ? -3.037 0.248 2.047 1.00 76.62 79 ILE A C 1
ATOM 632 O O . ILE A 1 79 ? -3.512 1.365 2.232 1.00 76.62 79 ILE A O 1
ATOM 636 N N . THR A 1 80 ? -2.303 -0.058 0.993 1.00 72.62 80 THR A N 1
ATOM 637 C CA . THR A 1 80 ? -1.883 0.932 0.011 1.00 72.62 80 THR A CA 1
ATOM 638 C C . THR A 1 80 ? -2.372 0.535 -1.361 1.00 72.62 80 THR A C 1
ATOM 640 O O . THR A 1 80 ? -2.361 -0.640 -1.740 1.00 72.62 80 THR A O 1
ATOM 643 N N . LEU A 1 81 ? -2.829 1.549 -2.089 1.00 69.69 81 LEU A N 1
ATOM 644 C CA . LEU A 1 81 ? -3.343 1.418 -3.440 1.00 69.69 81 LEU A CA 1
ATOM 645 C C . LEU A 1 81 ? -2.394 2.089 -4.419 1.00 69.69 81 LEU A C 1
ATOM 647 O O . LEU A 1 81 ? -2.108 3.282 -4.268 1.00 69.69 81 LEU A O 1
ATOM 651 N N . LEU A 1 82 ? -1.947 1.349 -5.441 1.00 73.31 82 LEU A N 1
ATOM 652 C CA . LEU A 1 82 ? -1.311 1.984 -6.594 1.00 73.31 82 LEU A CA 1
ATOM 653 C C . LEU A 1 82 ? -2.360 2.844 -7.301 1.00 73.31 82 LEU A C 1
ATOM 655 O O . LEU A 1 82 ? -3.365 2.330 -7.801 1.00 73.31 82 LEU A O 1
ATOM 659 N N . ASN A 1 83 ? -2.113 4.150 -7.374 1.00 72.44 83 ASN A N 1
ATOM 660 C CA . ASN A 1 83 ? -2.944 5.048 -8.155 1.00 72.44 83 ASN A CA 1
ATOM 661 C C . ASN A 1 83 ? -2.357 5.179 -9.565 1.00 72.44 83 ASN A C 1
ATOM 663 O O . ASN A 1 83 ? -1.561 6.076 -9.848 1.00 72.44 83 ASN A O 1
ATOM 667 N N . HIS A 1 84 ? -2.767 4.271 -10.451 1.00 69.19 84 HIS A N 1
ATOM 668 C CA . HIS A 1 84 ? -2.308 4.235 -11.840 1.00 69.19 84 HIS A CA 1
ATOM 669 C C . HIS A 1 84 ? -2.663 5.505 -12.639 1.00 69.19 84 HIS A C 1
ATOM 671 O O . HIS A 1 84 ? -1.992 5.838 -13.618 1.00 69.19 84 HIS A O 1
ATOM 677 N N . LEU A 1 85 ? -3.689 6.253 -12.218 1.00 69.81 85 LEU A N 1
ATOM 678 C CA . LEU A 1 85 ? -4.069 7.519 -12.853 1.00 69.81 85 LEU A CA 1
ATOM 679 C C . LEU A 1 85 ? -3.010 8.603 -12.618 1.00 69.81 85 LEU A C 1
ATOM 681 O O . LEU A 1 85 ? -2.782 9.446 -13.483 1.00 69.81 85 LEU A O 1
ATOM 685 N N . ASN A 1 86 ? -2.290 8.517 -11.499 1.00 73.81 86 ASN A N 1
ATOM 686 C CA . ASN A 1 86 ? -1.233 9.451 -11.117 1.00 73.81 86 ASN A CA 1
ATOM 687 C C . ASN A 1 86 ? 0.164 8.991 -11.567 1.00 73.81 86 ASN A C 1
ATOM 689 O O . ASN A 1 86 ? 1.171 9.364 -10.965 1.00 73.81 86 ASN A O 1
ATOM 693 N N . VAL A 1 87 ? 0.230 8.181 -12.627 1.00 80.81 87 VAL A N 1
ATOM 694 C CA . VAL A 1 87 ? 1.487 7.743 -13.240 1.00 80.81 87 VAL A CA 1
ATOM 695 C C . VAL A 1 87 ? 1.929 8.755 -14.294 1.00 80.81 87 VAL A C 1
ATOM 697 O O . VAL A 1 87 ? 1.188 9.056 -15.242 1.00 80.81 87 VAL A O 1
ATOM 700 N N . ALA A 1 88 ? 3.149 9.270 -14.137 1.00 79.56 88 ALA A N 1
ATOM 701 C CA . ALA A 1 88 ? 3.739 10.294 -14.991 1.00 79.56 88 ALA A CA 1
ATOM 702 C C . ALA A 1 88 ? 5.134 9.876 -15.465 1.00 79.56 88 ALA A C 1
ATOM 704 O O . ALA A 1 88 ? 5.963 9.460 -14.664 1.00 79.56 88 ALA A O 1
ATOM 705 N N . SER A 1 89 ? 5.398 10.019 -16.763 1.00 77.56 89 SER A N 1
ATOM 706 C CA . SER A 1 89 ? 6.746 9.892 -17.318 1.00 77.56 89 SER A CA 1
ATOM 707 C C . SER A 1 89 ? 7.398 11.272 -17.351 1.00 77.56 89 SER A C 1
ATOM 709 O O . SER A 1 89 ? 6.746 12.253 -17.714 1.00 77.56 89 SER A O 1
ATOM 711 N N . ILE A 1 90 ? 8.659 11.339 -16.933 1.00 71.81 90 ILE A N 1
ATOM 712 C CA . ILE A 1 90 ? 9.493 12.540 -16.903 1.00 71.81 90 ILE A CA 1
ATOM 713 C C . ILE A 1 90 ? 10.795 12.224 -17.640 1.00 71.81 90 ILE A C 1
ATOM 715 O O . ILE A 1 90 ? 11.314 11.108 -17.585 1.00 71.81 90 ILE A O 1
ATOM 719 N N . ASN A 1 91 ? 11.327 13.229 -18.326 1.00 64.69 91 ASN A N 1
ATOM 720 C CA . ASN A 1 91 ? 12.583 13.143 -19.049 1.00 64.69 91 ASN A CA 1
ATOM 721 C C . ASN A 1 91 ? 13.671 13.941 -18.317 1.00 64.69 91 ASN A C 1
ATOM 723 O O . ASN A 1 91 ? 13.514 15.146 -18.144 1.00 64.69 91 ASN A O 1
ATOM 727 N N . ASN A 1 92 ? 14.773 13.289 -17.938 1.00 58.47 92 ASN A N 1
ATOM 728 C CA . ASN A 1 92 ? 15.987 13.951 -17.445 1.00 58.47 92 ASN A CA 1
ATOM 729 C C . ASN A 1 92 ? 17.105 13.817 -18.491 1.00 58.47 92 ASN A C 1
ATOM 731 O O . ASN A 1 92 ? 18.146 13.206 -18.253 1.00 58.47 92 ASN A O 1
ATOM 735 N N . GLN A 1 93 ? 16.873 14.419 -19.661 1.00 54.06 93 GLN A N 1
ATOM 736 C CA . GLN A 1 93 ? 17.782 14.428 -20.817 1.00 54.06 93 GLN A CA 1
ATOM 737 C C . GLN A 1 93 ? 19.200 14.934 -20.501 1.00 54.06 93 GLN A C 1
ATOM 739 O O . GLN A 1 93 ? 20.127 14.663 -21.255 1.00 54.06 93 GLN A O 1
ATOM 744 N N . THR A 1 94 ? 19.383 15.663 -19.401 1.00 52.91 94 THR A N 1
ATOM 745 C CA . THR A 1 94 ? 20.645 16.319 -19.047 1.00 52.91 94 THR A CA 1
ATOM 746 C C . THR A 1 94 ? 21.617 15.454 -18.242 1.00 52.91 94 THR A C 1
ATOM 748 O O . THR A 1 94 ? 22.767 15.858 -18.101 1.00 52.91 94 THR A O 1
ATOM 751 N N . VAL A 1 95 ? 21.212 14.284 -17.717 1.00 55.34 95 VAL A N 1
ATOM 752 C CA . VAL A 1 95 ? 22.073 13.497 -16.797 1.00 55.34 95 VAL A CA 1
ATOM 753 C C . VAL A 1 95 ? 22.090 11.989 -17.085 1.00 55.34 95 VAL A C 1
ATOM 755 O O . VAL A 1 95 ? 23.081 11.328 -16.791 1.00 55.34 95 VAL A O 1
ATOM 758 N N . THR A 1 96 ? 21.043 11.403 -17.677 1.00 55.81 96 THR A N 1
ATOM 759 C CA . THR A 1 96 ? 21.030 9.965 -18.019 1.00 55.81 96 THR A CA 1
ATOM 760 C C . THR A 1 96 ? 20.225 9.700 -19.295 1.00 55.81 96 THR A C 1
ATOM 762 O O . THR A 1 96 ? 19.139 10.249 -19.438 1.00 55.81 96 THR A O 1
ATOM 765 N N . PRO A 1 97 ? 20.673 8.803 -20.198 1.00 65.31 97 PRO A N 1
ATOM 766 C CA . PRO A 1 97 ? 19.909 8.408 -21.393 1.00 65.31 97 PRO A CA 1
ATOM 767 C C . PRO A 1 97 ? 18.650 7.575 -21.072 1.00 65.31 97 PRO A C 1
ATOM 769 O O . PRO A 1 97 ? 17.993 7.065 -21.973 1.00 65.31 97 PRO A O 1
ATOM 772 N N . LYS A 1 98 ? 18.330 7.410 -19.784 1.00 75.88 98 LYS A N 1
ATOM 773 C CA . LYS A 1 98 ? 17.258 6.568 -19.259 1.00 75.88 98 LYS A CA 1
ATOM 774 C C . LYS A 1 98 ? 16.001 7.401 -19.015 1.00 75.88 98 LYS A C 1
ATOM 776 O O . LYS A 1 98 ? 16.084 8.549 -18.580 1.00 75.88 98 LYS A O 1
ATOM 781 N N . GLY A 1 99 ? 14.836 6.807 -19.255 1.00 83.88 99 GLY A N 1
ATOM 782 C CA . GLY A 1 99 ? 13.550 7.421 -18.926 1.00 83.88 99 GLY A CA 1
ATOM 783 C C . GLY A 1 99 ? 13.246 7.325 -17.429 1.00 83.88 99 GLY A C 1
ATOM 784 O O . GLY A 1 99 ? 13.663 6.372 -16.768 1.00 83.88 99 GLY A O 1
ATOM 785 N N . ILE A 1 100 ? 12.483 8.282 -16.895 1.00 88.06 100 ILE A N 1
ATOM 786 C CA . ILE A 1 100 ? 11.971 8.226 -15.522 1.00 88.06 100 ILE A CA 1
ATOM 787 C C . ILE A 1 100 ? 10.448 8.089 -15.544 1.00 88.06 100 ILE A C 1
ATOM 789 O O . ILE A 1 100 ? 9.744 8.832 -16.228 1.00 88.06 100 ILE A O 1
ATOM 793 N N . LEU A 1 101 ? 9.927 7.159 -14.750 1.00 89.00 101 LEU A N 1
ATOM 794 C CA . LEU A 1 101 ? 8.503 6.964 -14.526 1.00 89.00 101 LEU A CA 1
ATOM 795 C C . LEU A 1 101 ? 8.200 7.135 -13.037 1.00 89.00 101 LEU A C 1
ATOM 797 O O . LEU A 1 101 ? 8.649 6.362 -12.196 1.00 89.00 101 LEU A O 1
ATOM 801 N N . SER A 1 102 ? 7.437 8.168 -12.703 1.00 88.19 102 SER A N 1
ATOM 802 C CA . SER A 1 102 ? 6.940 8.412 -11.354 1.00 88.19 102 SER A CA 1
ATOM 803 C C . SER A 1 102 ? 5.585 7.745 -11.158 1.00 88.19 102 SER A C 1
ATOM 805 O O . SER A 1 102 ? 4.647 7.982 -11.923 1.00 88.19 102 SER A O 1
ATOM 807 N N . VAL A 1 103 ? 5.476 6.953 -10.097 1.00 87.38 103 VAL A N 1
ATOM 808 C CA . VAL A 1 103 ? 4.243 6.280 -9.678 1.00 87.38 103 VAL A CA 1
ATOM 809 C C . VAL A 1 103 ? 3.857 6.750 -8.279 1.00 87.38 103 VAL A C 1
ATOM 811 O O . VAL A 1 103 ? 4.720 6.917 -7.414 1.00 87.38 103 VAL A O 1
ATOM 814 N N . SER A 1 104 ? 2.565 6.979 -8.046 1.00 83.38 104 SER A N 1
ATOM 815 C CA . SER A 1 104 ? 2.063 7.463 -6.759 1.00 83.38 104 SER A CA 1
ATOM 816 C C . SER A 1 104 ? 1.123 6.465 -6.090 1.00 83.38 104 SER A C 1
ATOM 818 O O . SER A 1 104 ? 0.300 5.824 -6.745 1.00 83.38 104 SER A O 1
ATOM 820 N N . PHE A 1 105 ? 1.227 6.370 -4.765 1.00 79.75 105 PHE A N 1
ATOM 821 C CA . PHE A 1 105 ? 0.403 5.501 -3.930 1.00 79.75 105 PHE A CA 1
ATOM 822 C C . PHE A 1 105 ? -0.337 6.323 -2.881 1.00 79.75 105 PHE A C 1
ATOM 824 O O . PHE A 1 105 ? 0.229 7.249 -2.294 1.00 79.75 105 PHE A O 1
ATOM 831 N N . SER A 1 106 ? -1.590 5.942 -2.626 1.00 76.50 106 SER A N 1
ATOM 832 C CA . SER A 1 106 ? -2.356 6.448 -1.487 1.00 76.50 106 SER A CA 1
ATOM 833 C C . SER A 1 106 ? -2.366 5.406 -0.379 1.00 76.50 106 SER A C 1
ATOM 835 O O . SER A 1 106 ? -2.740 4.253 -0.611 1.00 76.50 106 SER A O 1
ATOM 837 N N . VAL A 1 107 ? -1.958 5.820 0.818 1.00 71.69 107 VAL A N 1
ATOM 838 C CA . VAL A 1 107 ? -2.000 4.997 2.041 1.00 71.69 107 VAL A CA 1
ATOM 839 C C . VAL A 1 107 ? -3.315 5.243 2.785 1.00 71.69 107 VAL A C 1
ATOM 841 O O . VAL A 1 107 ? -3.869 4.347 3.413 1.00 71.69 107 VAL A O 1
ATOM 844 N N . GLY A 1 108 ? -3.858 6.458 2.674 1.00 71.12 108 GLY A N 1
ATOM 845 C CA . GLY A 1 108 ? -5.190 6.776 3.167 1.00 71.12 108 GLY A CA 1
ATOM 846 C C . GLY A 1 108 ? -6.250 6.237 2.213 1.00 71.12 108 GLY A C 1
ATOM 847 O O . GLY A 1 108 ? -6.345 6.691 1.071 1.00 71.12 108 GLY A O 1
ATOM 848 N N . ASN A 1 109 ? -7.063 5.293 2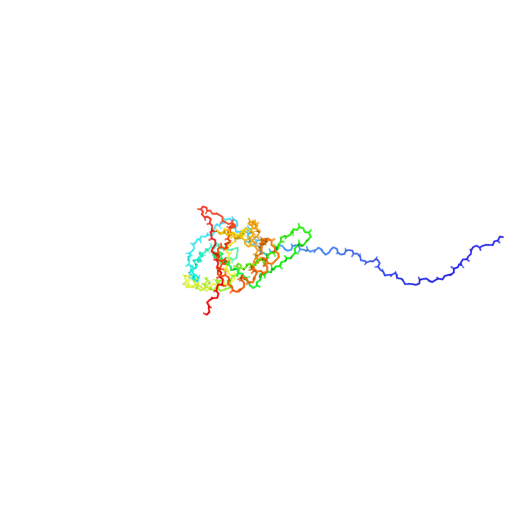.685 1.00 76.75 109 ASN A N 1
ATOM 849 C CA . ASN A 1 109 ? -8.270 4.863 1.990 1.00 76.75 109 ASN A CA 1
ATOM 850 C C . ASN A 1 109 ? -9.484 5.083 2.900 1.00 76.75 109 ASN A C 1
ATOM 852 O O . ASN A 1 109 ? -9.618 4.456 3.954 1.00 76.75 109 ASN A O 1
ATOM 856 N N . GLN A 1 110 ? -10.367 5.985 2.470 1.00 84.56 110 GLN A N 1
ATOM 857 C CA . GLN A 1 110 ? -11.565 6.338 3.219 1.00 84.56 110 GLN A CA 1
ATOM 858 C C . GLN A 1 110 ? -12.527 5.158 3.372 1.00 84.56 110 GLN A C 1
ATOM 860 O O . GLN A 1 110 ? -13.092 4.992 4.445 1.00 84.56 110 GLN A O 1
ATOM 865 N N . GLU A 1 111 ? -12.661 4.308 2.354 1.00 87.88 111 GLU A N 1
ATOM 866 C CA . GLU A 1 111 ? -13.508 3.112 2.406 1.00 87.88 111 GLU A CA 1
ATOM 867 C C . GLU A 1 111 ? -13.008 2.118 3.457 1.00 87.88 111 GLU A C 1
ATOM 869 O O . GLU A 1 111 ? -13.802 1.547 4.201 1.00 87.88 111 GLU A O 1
ATOM 874 N N . ILE A 1 112 ? -11.685 1.934 3.555 1.00 88.00 112 ILE A N 1
ATOM 875 C CA . ILE A 1 112 ? -11.087 1.053 4.567 1.00 88.00 112 ILE A CA 1
ATOM 876 C C . ILE A 1 112 ? -11.344 1.623 5.957 1.00 88.00 112 ILE A C 1
ATOM 878 O O . ILE A 1 112 ? -11.774 0.890 6.844 1.00 88.00 112 ILE A O 1
ATOM 882 N N . ARG A 1 113 ? -11.143 2.934 6.140 1.00 91.12 113 ARG A N 1
ATOM 883 C CA . ARG A 1 113 ? -11.427 3.595 7.416 1.00 91.12 113 ARG A CA 1
ATOM 884 C C . ARG A 1 113 ? -12.898 3.449 7.812 1.00 91.12 113 ARG A C 1
ATOM 886 O O . ARG A 1 113 ? -13.158 3.073 8.949 1.00 91.12 113 ARG A O 1
ATOM 893 N N . THR A 1 114 ? -13.834 3.680 6.891 1.00 93.19 114 THR A N 1
ATOM 894 C CA . THR A 1 114 ? -15.273 3.477 7.129 1.00 93.19 114 THR A CA 1
ATOM 895 C C . THR A 1 114 ? -15.559 2.040 7.557 1.00 93.19 114 THR A C 1
ATOM 897 O O . THR A 1 114 ? -16.183 1.827 8.592 1.00 93.19 114 THR A O 1
ATOM 900 N N . LYS A 1 115 ? -15.012 1.050 6.841 1.00 93.69 115 LYS A N 1
ATOM 901 C CA . LYS A 1 115 ? -15.201 -0.368 7.170 1.00 93.69 115 LYS A CA 1
ATOM 902 C C . LYS A 1 115 ? -14.642 -0.746 8.545 1.00 93.69 115 LYS A C 1
ATOM 904 O O . LYS A 1 115 ? -15.240 -1.544 9.263 1.00 93.69 115 LYS A O 1
ATOM 909 N N . VAL A 1 116 ? -13.493 -0.185 8.918 1.00 94.19 116 VAL A N 1
ATOM 910 C CA . VAL A 1 116 ? -12.896 -0.390 10.245 1.00 94.19 116 VAL A CA 1
ATOM 911 C C . VAL A 1 116 ? -13.771 0.232 11.336 1.00 94.19 116 VAL A C 1
ATOM 913 O O . VAL A 1 116 ? -14.003 -0.417 12.352 1.00 94.19 116 VAL A O 1
ATOM 916 N N . VAL A 1 117 ? -14.289 1.447 11.127 1.00 95.62 117 VAL A N 1
ATOM 917 C CA . VAL A 1 117 ? -15.202 2.116 12.072 1.00 95.62 117 VAL A CA 1
ATOM 918 C C . VAL A 1 117 ? -16.478 1.298 12.272 1.00 95.62 117 VAL A C 1
ATOM 920 O O . VAL A 1 117 ? -16.851 1.033 13.409 1.00 95.62 117 VAL A O 1
ATOM 923 N N . GLU A 1 118 ? -17.118 0.846 11.192 1.00 96.19 118 GLU A N 1
ATOM 924 C CA . GLU A 1 118 ? -18.318 -0.001 11.260 1.00 96.19 118 GLU A CA 1
ATOM 925 C C . GLU A 1 118 ? -18.067 -1.284 12.058 1.00 96.19 118 GLU A C 1
ATOM 927 O O . GLU A 1 118 ? -18.842 -1.622 12.954 1.00 96.19 118 GLU A O 1
ATOM 932 N N . HIS A 1 119 ? -16.953 -1.967 11.778 1.00 96.19 119 HIS A N 1
ATOM 933 C CA . HIS A 1 119 ? -16.576 -3.185 12.488 1.00 96.19 119 HIS A CA 1
ATOM 934 C C . HIS A 1 119 ? -16.335 -2.932 13.980 1.00 96.19 119 HIS A C 1
ATOM 936 O O . HIS A 1 119 ? -16.793 -3.704 14.821 1.00 96.19 119 HIS A O 1
ATOM 942 N N . LEU A 1 120 ? -15.644 -1.844 14.326 1.00 95.06 120 LEU A N 1
ATOM 943 C CA . LEU A 1 120 ? -15.392 -1.494 15.720 1.00 95.06 120 LEU A CA 1
ATOM 944 C C . LEU A 1 120 ? -16.670 -1.086 16.463 1.00 95.06 120 LEU A C 1
ATOM 946 O O 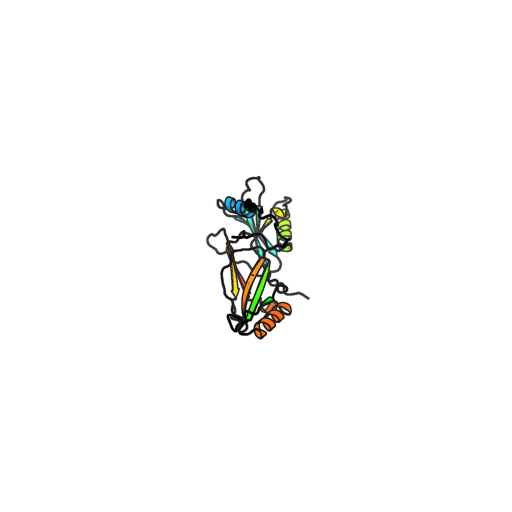. LEU A 1 120 ? -16.835 -1.475 17.617 1.00 95.06 120 LEU A O 1
ATOM 950 N N . ASN A 1 121 ? -17.584 -0.362 15.809 1.00 95.00 121 ASN A N 1
ATOM 951 C CA . ASN A 1 121 ? -18.868 0.015 16.402 1.00 95.00 121 ASN A CA 1
ATOM 952 C C . ASN A 1 121 ? -19.689 -1.221 16.788 1.00 95.00 121 ASN A C 1
ATOM 954 O O . ASN A 1 121 ? -20.281 -1.261 17.865 1.00 95.00 121 ASN A O 1
ATOM 958 N N . GLN A 1 122 ? -19.687 -2.245 15.929 1.00 95.19 122 GLN A N 1
ATOM 959 C CA . GLN A 1 122 ? -20.337 -3.528 16.201 1.00 95.19 122 GLN A CA 1
ATOM 960 C C . GLN A 1 122 ? -19.625 -4.303 17.315 1.00 95.19 122 GLN A C 1
ATOM 962 O O . GLN A 1 122 ? -20.274 -4.794 18.233 1.00 95.19 122 GLN A O 1
ATOM 967 N N . LEU A 1 123 ? -18.294 -4.396 17.248 1.00 94.94 123 LEU A N 1
ATOM 968 C CA . LEU A 1 123 ? -17.492 -5.170 18.195 1.00 94.94 123 LEU A CA 1
ATOM 969 C C . LEU A 1 123 ? -17.561 -4.611 19.622 1.00 94.94 123 LEU A C 1
ATOM 971 O O . LEU A 1 123 ? -17.622 -5.375 20.580 1.00 94.94 123 LEU A O 1
ATOM 975 N N . LEU A 1 124 ? -17.527 -3.285 19.762 1.00 92.44 124 LEU A N 1
ATOM 976 C CA . LEU A 1 124 ? -17.439 -2.605 21.056 1.00 92.44 124 LEU A CA 1
ATOM 977 C C . LEU A 1 124 ? -18.785 -2.068 21.550 1.00 92.44 124 LEU A C 1
ATOM 979 O O . LEU A 1 124 ? -18.854 -1.557 22.664 1.00 92.44 124 LEU A O 1
ATOM 983 N N . SER A 1 125 ? -19.845 -2.168 20.739 1.00 92.31 125 SER A N 1
ATOM 984 C CA . SER A 1 125 ? -21.167 -1.599 21.046 1.00 92.31 125 SER A CA 1
ATOM 985 C C . SER A 1 125 ? -21.102 -0.114 21.443 1.00 92.31 125 SER A C 1
ATOM 987 O O . SER A 1 125 ? -21.853 0.356 22.295 1.00 92.31 125 SER A O 1
ATOM 989 N N . GLN A 1 126 ? -20.184 0.632 20.822 1.00 89.12 126 GLN A N 1
ATOM 990 C CA . GLN A 1 126 ? -19.929 2.050 21.071 1.00 89.12 126 GLN A CA 1
ATOM 991 C C . GLN A 1 126 ? -19.854 2.797 19.741 1.00 89.12 126 GLN A C 1
ATOM 993 O O . GLN A 1 126 ? -19.292 2.288 18.778 1.00 89.12 126 GLN A O 1
ATOM 998 N N . GLN A 1 127 ? -20.354 4.032 19.696 1.00 91.25 127 GLN A N 1
ATOM 999 C CA . GLN A 1 127 ? -20.127 4.914 18.556 1.00 91.25 127 GLN A CA 1
ATOM 1000 C C . GLN A 1 127 ? -18.692 5.458 18.575 1.00 91.25 127 GLN A C 1
ATOM 1002 O O . GLN A 1 127 ? -18.302 6.204 19.477 1.00 91.25 127 GLN A O 1
ATOM 1007 N N . ILE A 1 128 ? -17.903 5.077 17.574 1.00 91.31 128 ILE A N 1
ATOM 1008 C CA . ILE A 1 128 ? -16.526 5.524 17.381 1.00 91.31 128 ILE A CA 1
ATOM 1009 C C . ILE A 1 128 ? -16.481 6.522 16.235 1.00 91.31 128 ILE A C 1
ATOM 1011 O O . ILE A 1 128 ? -16.879 6.237 15.106 1.00 91.31 128 ILE A O 1
ATOM 1015 N N . GLU A 1 129 ? -15.938 7.696 16.531 1.00 91.25 129 GLU A N 1
ATOM 1016 C CA . GLU A 1 129 ? -15.711 8.734 15.537 1.00 91.25 129 GLU A CA 1
ATOM 1017 C C . GLU A 1 129 ? -14.615 8.319 14.538 1.00 91.25 129 GLU A C 1
ATOM 1019 O O . GLU A 1 129 ? -13.544 7.863 14.956 1.00 91.25 129 GLU A O 1
ATOM 1024 N N . PRO A 1 130 ? -14.792 8.550 13.222 1.00 90.81 130 PRO A N 1
ATOM 1025 C CA . PRO A 1 130 ? -13.770 8.237 12.220 1.00 90.81 130 PRO A CA 1
ATOM 1026 C C . PRO A 1 130 ? -12.418 8.926 12.456 1.00 90.81 130 PRO A C 1
ATOM 1028 O O . PRO A 1 130 ? -11.383 8.441 11.999 1.00 90.81 130 PRO A O 1
ATOM 1031 N N . SER A 1 131 ? -12.401 10.056 13.168 1.00 89.75 131 SER A N 1
ATOM 1032 C CA . SER A 1 131 ? -11.179 10.774 13.556 1.00 89.75 131 SER A CA 1
ATOM 1033 C C . SER A 1 131 ? -10.331 10.015 14.588 1.00 89.75 131 SER A C 1
ATOM 1035 O O . SER A 1 131 ? -9.128 10.265 14.697 1.00 89.75 131 SER A O 1
ATOM 1037 N N . HIS A 1 132 ? -10.932 9.063 15.306 1.00 90.88 132 HIS A N 1
ATOM 1038 C CA . HIS A 1 132 ? -10.263 8.188 16.268 1.00 90.88 132 HIS A CA 1
ATOM 1039 C C . HIS A 1 132 ? -9.739 6.895 15.632 1.00 90.88 132 HIS A C 1
ATOM 1041 O O . HIS A 1 132 ? -9.160 6.071 16.333 1.00 90.88 132 HIS A O 1
ATOM 1047 N N . VAL A 1 133 ? -9.910 6.707 14.320 1.00 91.00 133 VAL A N 1
ATOM 1048 C CA . VAL A 1 133 ? -9.394 5.549 13.583 1.00 91.00 133 VAL A CA 1
ATOM 1049 C C . VAL A 1 133 ? -8.320 6.009 12.602 1.00 91.00 133 VAL A C 1
ATOM 1051 O O . VAL A 1 133 ? -8.592 6.734 11.640 1.00 91.00 133 VAL A O 1
ATOM 1054 N N . LYS A 1 134 ? -7.077 5.589 12.842 1.00 88.25 134 LYS A N 1
ATOM 1055 C CA . LYS A 1 134 ? -5.888 6.029 12.099 1.00 88.25 134 LYS A CA 1
ATOM 1056 C C . LYS A 1 134 ? -5.156 4.847 11.466 1.00 88.25 134 LYS A C 1
ATOM 1058 O O . LYS A 1 134 ? -5.269 3.712 11.910 1.00 88.25 134 LYS A O 1
ATOM 1063 N N . VAL A 1 135 ? -4.386 5.113 10.415 1.00 85.25 135 VAL A N 1
ATOM 1064 C CA . VAL A 1 135 ? -3.435 4.122 9.888 1.00 85.25 135 VAL A CA 1
ATOM 1065 C C . VAL A 1 135 ? -2.342 3.907 10.935 1.00 85.25 135 VAL A C 1
ATOM 1067 O O . VAL A 1 135 ? -1.922 4.873 11.576 1.00 85.25 135 VAL A O 1
ATOM 1070 N N . HIS A 1 136 ? -1.888 2.666 11.112 1.00 81.50 136 HIS A N 1
ATOM 1071 C CA . HIS A 1 136 ? -0.748 2.369 11.976 1.00 81.50 136 HIS A CA 1
ATOM 1072 C C . HIS A 1 136 ? 0.466 3.217 11.555 1.00 81.50 136 HIS A C 1
ATOM 1074 O O . HIS A 1 136 ? 0.802 3.214 10.367 1.00 81.50 136 HIS A O 1
ATOM 1080 N N . PRO A 1 137 ? 1.129 3.930 12.481 1.00 79.44 137 PRO A N 1
ATOM 1081 C CA . PRO A 1 137 ? 2.248 4.795 12.132 1.00 79.44 137 PRO A CA 1
ATOM 1082 C C . PRO A 1 137 ? 3.412 4.023 11.501 1.00 79.44 137 PRO A C 1
ATOM 1084 O O . PRO A 1 137 ? 3.691 2.874 11.867 1.00 79.44 137 PRO A O 1
ATOM 1087 N N . LEU A 1 138 ? 4.063 4.666 10.532 1.00 80.25 138 LEU A N 1
ATOM 1088 C CA . LEU A 1 138 ? 5.150 4.133 9.715 1.00 80.25 138 LEU A CA 1
ATOM 1089 C C . LEU A 1 138 ? 6.307 5.128 9.708 1.00 80.25 138 LEU A C 1
ATOM 1091 O O . LEU A 1 138 ? 6.070 6.326 9.559 1.00 80.25 138 LEU A O 1
ATOM 1095 N N . ASP A 1 139 ? 7.534 4.627 9.798 1.00 85.31 139 ASP A N 1
ATOM 1096 C CA . ASP A 1 139 ? 8.742 5.438 9.640 1.00 85.31 139 ASP A CA 1
ATOM 1097 C C . ASP A 1 139 ? 9.076 5.624 8.173 1.00 85.31 139 ASP A C 1
ATOM 1099 O O . ASP A 1 139 ? 9.224 6.737 7.663 1.00 85.31 139 ASP A O 1
ATOM 1103 N N . SER A 1 140 ? 9.177 4.500 7.475 1.00 86.44 140 SER A N 1
ATOM 1104 C CA . SER A 1 140 ? 9.607 4.476 6.095 1.00 86.44 140 SER A CA 1
ATOM 1105 C C . SER A 1 140 ? 8.908 3.382 5.314 1.00 86.44 140 SER A C 1
ATOM 1107 O O . SER A 1 140 ? 8.320 2.439 5.848 1.00 86.44 140 SER A O 1
ATOM 1109 N N . VAL A 1 141 ? 8.929 3.555 4.003 1.00 87.19 141 VAL A N 1
ATOM 1110 C CA . VAL A 1 141 ? 8.300 2.662 3.043 1.00 87.19 141 VAL A CA 1
ATOM 1111 C C . VAL A 1 141 ? 9.224 2.485 1.853 1.00 87.19 141 VAL A C 1
ATOM 1113 O O . VAL A 1 141 ? 9.984 3.389 1.506 1.00 87.19 141 VAL A O 1
ATOM 1116 N N . ARG A 1 142 ? 9.143 1.334 1.198 1.00 89.38 142 ARG A N 1
ATOM 1117 C CA . ARG A 1 142 ? 9.917 1.037 -0.004 1.00 89.38 142 ARG A CA 1
ATOM 1118 C C . ARG A 1 142 ? 9.053 0.306 -1.014 1.00 89.38 142 ARG A C 1
ATOM 1120 O O . ARG A 1 142 ? 8.368 -0.645 -0.656 1.00 89.38 142 ARG A O 1
ATOM 1127 N N . LEU A 1 143 ? 9.141 0.698 -2.282 1.00 88.62 143 LEU A N 1
ATOM 1128 C CA . LEU A 1 143 ? 8.573 -0.066 -3.389 1.00 88.62 143 LEU A CA 1
ATOM 1129 C C . LEU A 1 143 ? 9.540 -1.173 -3.797 1.00 88.62 143 LEU A C 1
ATOM 1131 O O . LEU A 1 143 ? 10.699 -0.902 -4.096 1.00 88.62 143 LEU A O 1
ATOM 1135 N N . THR A 1 144 ? 9.050 -2.404 -3.810 1.00 88.12 144 THR A N 1
ATOM 1136 C CA . THR A 1 144 ? 9.775 -3.607 -4.209 1.00 88.12 144 THR A CA 1
ATOM 1137 C C . THR A 1 144 ? 9.008 -4.367 -5.280 1.00 88.12 144 THR A C 1
ATOM 1139 O O . THR A 1 144 ? 7.852 -4.078 -5.590 1.00 88.12 144 THR A O 1
ATOM 1142 N N . SER A 1 145 ? 9.671 -5.347 -5.883 1.00 86.62 145 SER A N 1
ATOM 1143 C CA . SER A 1 145 ? 9.055 -6.284 -6.812 1.00 86.62 145 SER A CA 1
ATOM 1144 C C . SER A 1 145 ? 9.614 -7.673 -6.578 1.00 86.62 145 SER A C 1
ATOM 1146 O O . SER A 1 145 ? 10.822 -7.840 -6.412 1.00 86.62 145 SER A O 1
ATOM 1148 N N . LYS A 1 146 ? 8.743 -8.683 -6.628 1.00 81.50 146 LYS A N 1
ATOM 1149 C CA . LYS A 1 146 ? 9.174 -10.091 -6.644 1.00 81.50 146 LYS A CA 1
ATOM 1150 C C . LYS A 1 146 ? 9.630 -10.559 -8.029 1.00 81.50 146 LYS A C 1
ATOM 1152 O O . LYS A 1 146 ? 10.217 -11.629 -8.145 1.00 81.50 146 LYS A O 1
ATOM 1157 N N . VAL A 1 147 ? 9.349 -9.775 -9.069 1.00 85.94 147 VAL A N 1
ATOM 1158 C CA . VAL A 1 147 ? 9.608 -10.109 -10.472 1.00 85.94 147 VAL A CA 1
ATOM 1159 C C . VAL A 1 147 ? 10.564 -9.081 -11.068 1.00 85.94 147 VAL A C 1
ATOM 1161 O O . VAL A 1 147 ? 10.390 -7.874 -10.892 1.00 85.94 147 VAL A O 1
ATOM 1164 N N . LYS A 1 148 ? 11.589 -9.548 -11.784 1.00 86.06 148 LYS A N 1
ATOM 1165 C CA . LYS A 1 148 ? 12.451 -8.655 -12.565 1.00 86.06 148 LYS A CA 1
ATOM 1166 C C . LYS A 1 148 ? 11.697 -8.208 -13.816 1.00 86.06 148 LYS A C 1
ATOM 1168 O O . LYS A 1 148 ? 11.164 -9.048 -14.532 1.00 86.06 148 LYS A O 1
ATOM 1173 N N . SER A 1 149 ? 11.676 -6.904 -14.073 1.00 86.31 149 SER A N 1
ATOM 1174 C CA . SER A 1 149 ? 11.118 -6.329 -15.297 1.00 86.31 149 SER A CA 1
ATOM 1175 C C . SER A 1 149 ? 12.242 -6.017 -16.282 1.00 86.31 149 SER A C 1
ATOM 1177 O O . SER A 1 149 ? 13.297 -5.524 -15.880 1.00 86.31 149 SER A O 1
ATOM 1179 N N . ALA A 1 150 ? 12.022 -6.310 -17.563 1.00 85.81 150 ALA A N 1
ATOM 1180 C CA . ALA A 1 150 ? 12.901 -5.851 -18.638 1.00 85.81 150 ALA A CA 1
ATOM 1181 C C . ALA A 1 150 ? 12.617 -4.385 -19.017 1.00 85.81 150 ALA A C 1
ATOM 1183 O O . ALA A 1 150 ? 13.492 -3.705 -19.546 1.00 85.81 150 ALA A O 1
ATOM 1184 N N . ASP A 1 151 ? 11.412 -3.892 -18.716 1.00 86.81 151 ASP A N 1
ATOM 1185 C CA . ASP A 1 151 ? 10.941 -2.571 -19.136 1.00 86.81 151 ASP A CA 1
ATOM 1186 C C . ASP A 1 151 ? 11.347 -1.447 -18.174 1.00 86.81 151 ASP A C 1
ATOM 1188 O O . ASP A 1 151 ? 11.357 -0.276 -18.552 1.00 86.81 151 ASP A O 1
ATOM 1192 N N . PHE A 1 152 ? 11.655 -1.777 -16.916 1.00 89.50 152 PHE A N 1
ATOM 1193 C CA . PHE A 1 152 ? 12.062 -0.796 -15.914 1.00 89.50 152 PHE A CA 1
ATOM 1194 C C . PHE A 1 152 ? 12.855 -1.416 -14.758 1.00 89.50 152 PHE A C 1
ATOM 1196 O O . PHE A 1 152 ? 12.713 -2.589 -14.415 1.00 89.50 152 PHE A O 1
ATOM 1203 N N . LEU A 1 153 ? 13.649 -0.575 -14.102 1.00 89.81 153 LEU A N 1
ATOM 1204 C CA . LEU A 1 153 ? 14.370 -0.852 -12.868 1.00 89.81 153 LEU A CA 1
ATOM 1205 C C . LEU A 1 153 ? 13.729 -0.082 -11.711 1.00 89.81 153 LEU A C 1
ATOM 1207 O O . LEU A 1 153 ? 13.380 1.091 -11.842 1.00 89.81 153 LEU A O 1
ATOM 1211 N N . LEU A 1 154 ? 13.609 -0.738 -10.562 1.00 87.75 154 LEU A N 1
ATOM 1212 C CA . LEU A 1 154 ? 13.213 -0.110 -9.304 1.00 87.75 154 LEU A CA 1
ATOM 1213 C C . LEU A 1 154 ? 14.456 0.386 -8.566 1.00 87.75 154 LEU A C 1
ATOM 1215 O O . LEU A 1 154 ? 15.410 -0.375 -8.410 1.00 87.75 154 LEU A O 1
ATOM 1219 N N . THR A 1 155 ? 14.428 1.621 -8.060 1.00 79.38 155 THR A N 1
ATOM 1220 C CA . THR A 1 155 ? 15.507 2.125 -7.193 1.00 79.38 155 THR A CA 1
ATOM 1221 C C . THR A 1 155 ? 15.545 1.402 -5.844 1.00 79.38 155 THR A C 1
ATOM 1223 O O . THR A 1 155 ? 16.609 1.291 -5.249 1.00 79.38 155 THR A O 1
ATOM 1226 N N . ASN A 1 156 ? 14.412 0.836 -5.395 1.00 78.75 156 ASN A N 1
ATOM 1227 C CA . ASN A 1 156 ? 14.281 0.093 -4.133 1.00 78.75 156 ASN A CA 1
ATOM 1228 C C . ASN A 1 156 ? 14.824 0.879 -2.919 1.00 78.75 156 ASN A C 1
ATOM 1230 O O . ASN A 1 156 ? 15.461 0.312 -2.027 1.00 78.75 156 ASN A O 1
ATOM 1234 N N . GLU A 1 157 ? 14.560 2.181 -2.869 1.00 87.81 157 GLU A N 1
ATOM 1235 C CA . GLU A 1 157 ? 14.978 3.047 -1.765 1.00 87.81 157 GLU A CA 1
ATOM 1236 C C . GLU A 1 157 ? 13.901 3.130 -0.678 1.00 87.81 157 GLU A C 1
ATOM 1238 O O . GLU A 1 157 ? 12.702 3.176 -0.968 1.00 87.81 157 GLU A O 1
ATOM 1243 N N . TRP A 1 158 ? 14.339 3.161 0.584 1.00 89.50 158 TRP A N 1
ATOM 1244 C CA . TRP A 1 158 ? 13.477 3.506 1.710 1.00 89.50 158 TRP A CA 1
ATOM 1245 C C . TRP A 1 158 ? 13.246 5.013 1.719 1.00 89.50 158 TRP A C 1
ATOM 1247 O O . TRP A 1 158 ? 14.195 5.787 1.824 1.00 89.50 158 TRP A O 1
ATOM 1257 N N . ILE A 1 159 ? 11.985 5.427 1.644 1.00 89.31 159 ILE A N 1
ATOM 1258 C CA . ILE A 1 159 ? 11.588 6.831 1.752 1.00 89.31 159 ILE A CA 1
ATOM 1259 C C . ILE A 1 159 ? 10.789 7.049 3.039 1.00 89.31 159 ILE A C 1
ATOM 1261 O O . ILE A 1 159 ? 10.047 6.150 3.444 1.00 89.31 159 ILE A O 1
ATOM 1265 N N . PRO A 1 160 ? 10.894 8.225 3.682 1.00 88.75 160 PRO A N 1
ATOM 1266 C CA . PRO A 1 160 ? 10.058 8.556 4.828 1.00 88.75 160 PRO A CA 1
ATOM 1267 C C . PRO A 1 160 ? 8.573 8.454 4.482 1.00 88.75 160 PRO A C 1
ATOM 1269 O O . PRO A 1 160 ? 8.146 8.879 3.401 1.00 88.75 160 PRO A O 1
ATOM 1272 N N . TYR A 1 161 ? 7.782 7.916 5.406 1.00 84.00 161 TYR A N 1
ATOM 1273 C CA . TYR A 1 161 ? 6.340 7.828 5.231 1.00 84.00 161 TYR A CA 1
ATOM 1274 C C . TYR A 1 161 ? 5.707 9.219 5.094 1.00 84.00 161 TYR A C 1
ATOM 1276 O O . TYR A 1 161 ? 5.966 10.136 5.874 1.00 84.00 161 TYR A O 1
ATOM 1284 N N . LYS A 1 162 ? 4.831 9.361 4.098 1.00 82.31 162 LYS A N 1
ATOM 1285 C CA . LYS A 1 162 ? 3.988 10.538 3.877 1.00 82.31 162 LYS A CA 1
ATOM 1286 C C . LYS A 1 162 ? 2.596 10.074 3.434 1.00 82.31 162 LYS A C 1
ATOM 1288 O O . LYS A 1 162 ? 2.491 9.017 2.812 1.00 82.31 162 LYS A O 1
ATOM 1293 N N . PRO A 1 163 ? 1.527 10.861 3.674 1.00 74.56 163 PRO A N 1
ATOM 1294 C CA . PRO A 1 163 ? 0.175 10.510 3.223 1.00 74.56 163 PRO A CA 1
ATOM 1295 C C . PRO A 1 163 ? 0.069 10.230 1.713 1.00 74.56 163 PRO A C 1
ATOM 1297 O O . PRO A 1 163 ? -0.735 9.399 1.292 1.00 74.56 163 PRO A O 1
ATOM 1300 N N . SER A 1 164 ? 0.898 10.907 0.912 1.00 78.12 164 SER A N 1
ATOM 1301 C CA . SER A 1 164 ? 1.080 10.661 -0.518 1.00 78.12 164 SER A CA 1
ATOM 1302 C C . SER A 1 164 ? 2.503 10.173 -0.763 1.00 78.12 164 SER A C 1
ATOM 1304 O O . SER A 1 164 ? 3.466 10.891 -0.479 1.00 78.12 164 SER A O 1
ATOM 1306 N N . LEU A 1 165 ? 2.632 8.950 -1.272 1.00 84.94 165 LEU A N 1
ATOM 1307 C CA . LEU A 1 165 ? 3.920 8.337 -1.576 1.00 84.94 165 LEU A CA 1
ATOM 1308 C C . LEU A 1 165 ? 4.190 8.430 -3.074 1.00 84.94 165 LEU A C 1
ATOM 1310 O O . LEU A 1 165 ? 3.296 8.183 -3.887 1.00 84.94 165 LEU A O 1
ATOM 1314 N N . ARG A 1 166 ? 5.427 8.752 -3.449 1.00 87.31 166 ARG A N 1
ATOM 1315 C CA . ARG A 1 166 ? 5.876 8.776 -4.842 1.00 87.31 166 ARG A CA 1
ATOM 1316 C C . ARG A 1 166 ? 7.164 7.976 -4.967 1.00 87.31 166 ARG A C 1
ATOM 1318 O O . ARG A 1 166 ? 8.108 8.228 -4.227 1.00 87.31 166 ARG A O 1
ATOM 1325 N N . PHE A 1 167 ? 7.184 7.049 -5.916 1.00 88.31 167 PHE A N 1
ATOM 1326 C CA . PHE A 1 167 ? 8.350 6.236 -6.246 1.00 88.31 167 PHE A CA 1
ATOM 1327 C C . PHE A 1 167 ? 8.750 6.446 -7.696 1.00 88.31 167 PHE A C 1
ATOM 1329 O O . PHE A 1 167 ? 7.934 6.836 -8.536 1.00 88.31 167 PHE A O 1
ATOM 1336 N N . THR A 1 168 ? 10.011 6.146 -7.967 1.00 88.50 168 THR A N 1
ATOM 1337 C CA . THR A 1 168 ? 10.648 6.349 -9.260 1.00 88.50 168 THR A CA 1
ATOM 1338 C C . THR A 1 168 ? 11.044 4.997 -9.839 1.00 88.50 168 THR A C 1
ATOM 1340 O O . THR A 1 168 ? 11.731 4.209 -9.189 1.00 88.50 168 THR A O 1
ATOM 1343 N N . LEU A 1 169 ? 10.611 4.739 -11.069 1.00 89.62 169 LEU A N 1
ATOM 1344 C CA . LEU A 1 169 ? 11.055 3.631 -11.905 1.00 89.62 169 LEU A CA 1
ATOM 1345 C C . LEU A 1 169 ? 11.950 4.194 -13.008 1.00 89.62 169 LEU A C 1
ATOM 1347 O O . LEU A 1 169 ? 11.669 5.258 -13.561 1.00 89.62 169 LEU A O 1
ATOM 1351 N N . ILE A 1 170 ? 13.027 3.484 -13.317 1.00 90.19 170 ILE A N 1
ATOM 1352 C CA . ILE A 1 170 ? 14.008 3.885 -14.324 1.00 90.19 170 ILE A CA 1
ATOM 1353 C C . ILE A 1 170 ? 13.840 2.975 -15.536 1.00 90.19 170 ILE A C 1
ATOM 1355 O O . ILE A 1 170 ? 14.112 1.781 -15.443 1.00 90.19 170 ILE A O 1
ATOM 1359 N N . CYS A 1 171 ? 13.423 3.521 -16.671 1.00 90.25 171 CYS A N 1
ATOM 1360 C CA . CYS A 1 171 ? 13.267 2.761 -17.912 1.00 90.25 171 CYS A CA 1
ATOM 1361 C C . CYS A 1 171 ? 14.536 2.853 -18.774 1.00 90.25 171 CYS A C 1
ATOM 1363 O O . CYS A 1 171 ? 15.257 3.852 -18.677 1.00 90.25 171 CYS A O 1
ATOM 1365 N N . PRO A 1 172 ? 14.825 1.862 -19.638 1.00 89.12 172 PRO A N 1
ATOM 1366 C CA . PRO A 1 172 ? 15.968 1.928 -20.547 1.00 89.12 172 PRO A CA 1
ATOM 1367 C C . PRO A 1 172 ? 15.906 3.140 -21.484 1.00 89.12 172 PRO A C 1
ATOM 1369 O O . PRO A 1 172 ? 16.906 3.837 -21.628 1.00 89.12 172 PRO A O 1
ATOM 1372 N N . THR A 1 173 ? 14.727 3.422 -22.046 1.00 86.44 173 THR A N 1
ATOM 1373 C CA . THR A 1 173 ? 14.455 4.578 -22.916 1.00 86.44 173 THR A CA 1
ATOM 1374 C C . THR A 1 173 ? 13.206 5.347 -22.473 1.00 86.44 173 THR A C 1
ATOM 1376 O O . THR A 1 173 ? 12.474 4.932 -21.567 1.00 86.44 173 THR A O 1
ATOM 1379 N N . ARG A 1 174 ? 12.936 6.491 -23.111 1.00 84.50 174 ARG A N 1
ATOM 1380 C CA . ARG A 1 174 ? 11.696 7.248 -22.889 1.00 84.50 174 ARG A CA 1
ATOM 1381 C C . ARG A 1 174 ? 10.484 6.470 -23.394 1.00 84.50 174 ARG A C 1
ATOM 1383 O O . ARG A 1 174 ? 9.461 6.424 -22.715 1.00 84.50 174 ARG A O 1
ATOM 1390 N N . GLU A 1 175 ? 10.613 5.864 -24.563 1.00 87.31 175 GLU A N 1
ATOM 1391 C CA . GLU A 1 175 ? 9.572 5.090 -25.230 1.00 87.31 175 GLU A CA 1
ATOM 1392 C C . GLU A 1 175 ? 9.140 3.908 -24.353 1.00 87.31 175 GLU A C 1
ATOM 1394 O O . GLU A 1 175 ? 7.949 3.607 -24.251 1.00 87.31 175 GLU A O 1
ATOM 1399 N N . ASP A 1 176 ? 10.089 3.296 -23.638 1.00 89.69 176 ASP A N 1
ATOM 1400 C CA . ASP A 1 176 ? 9.795 2.272 -22.634 1.00 89.69 176 ASP A CA 1
ATOM 1401 C C . ASP A 1 176 ? 8.972 2.835 -21.471 1.00 89.69 176 ASP A C 1
ATOM 1403 O O . ASP A 1 176 ? 7.970 2.240 -21.082 1.00 89.69 176 ASP A O 1
ATOM 1407 N N . CYS A 1 177 ? 9.322 4.012 -20.949 1.00 90.38 177 CYS A N 1
ATOM 1408 C CA . CYS A 1 177 ? 8.542 4.658 -19.891 1.00 90.38 177 CYS A CA 1
ATOM 1409 C C . CYS A 1 177 ? 7.125 5.035 -20.336 1.00 90.38 177 CYS A C 1
ATOM 1411 O O . CYS A 1 177 ? 6.179 4.845 -19.568 1.00 90.38 177 CYS A O 1
ATOM 1413 N N . ASP A 1 178 ? 6.951 5.542 -21.555 1.00 88.69 178 ASP A N 1
ATOM 1414 C CA . ASP A 1 178 ? 5.628 5.866 -22.096 1.00 88.69 178 ASP A CA 1
ATOM 1415 C C . ASP A 1 178 ? 4.792 4.596 -22.337 1.00 88.69 178 ASP A C 1
ATOM 1417 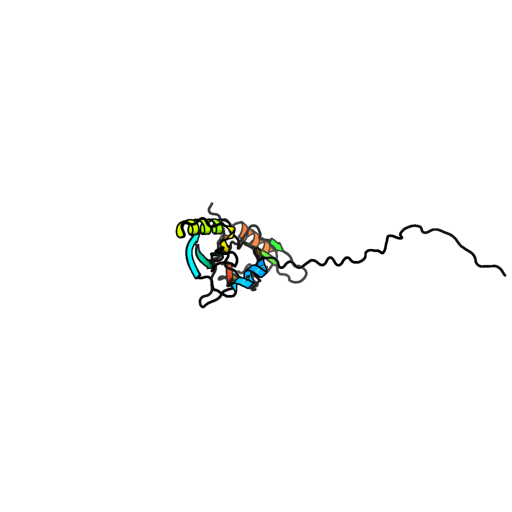O O . ASP A 1 178 ? 3.589 4.575 -22.035 1.00 88.69 178 ASP A O 1
ATOM 1421 N N . ARG A 1 179 ? 5.427 3.499 -22.773 1.00 91.06 179 ARG A N 1
ATOM 1422 C CA . ARG A 1 179 ? 4.794 2.176 -22.859 1.00 91.06 179 ARG A CA 1
ATOM 1423 C C . ARG A 1 179 ? 4.350 1.690 -21.481 1.00 91.06 179 ARG A C 1
ATOM 1425 O O . ARG A 1 179 ? 3.168 1.400 -21.309 1.00 91.06 179 ARG A O 1
ATOM 1432 N N . VAL A 1 180 ? 5.241 1.659 -20.489 1.00 91.44 180 VAL A N 1
ATOM 1433 C CA . VAL A 1 180 ? 4.926 1.200 -19.122 1.00 91.44 180 VAL A CA 1
ATOM 1434 C C . VAL A 1 180 ? 3.841 2.069 -18.485 1.00 91.44 180 VAL A C 1
ATOM 1436 O O . VAL A 1 180 ? 2.889 1.538 -17.917 1.00 91.44 180 VAL A O 1
ATOM 1439 N N . LYS A 1 181 ? 3.915 3.397 -18.630 1.00 90.62 181 LYS A N 1
ATOM 1440 C CA . LYS A 1 181 ? 2.872 4.335 -18.181 1.00 90.62 181 LYS A CA 1
ATOM 1441 C C . LYS A 1 181 ? 1.508 3.982 -18.763 1.00 90.62 181 LYS A C 1
ATOM 1443 O O . LYS A 1 181 ? 0.511 3.982 -18.043 1.00 90.62 181 LYS A O 1
ATOM 1448 N N . THR A 1 182 ? 1.458 3.723 -20.066 1.00 90.06 182 THR A N 1
ATOM 1449 C CA . THR A 1 182 ? 0.218 3.362 -20.759 1.00 90.06 182 THR A CA 1
ATOM 1450 C C . THR A 1 182 ? -0.301 2.026 -20.246 1.00 90.06 182 THR A C 1
ATOM 1452 O O . THR A 1 182 ? -1.463 1.940 -19.863 1.00 90.06 182 THR A O 1
ATOM 1455 N N . GLN A 1 183 ? 0.575 1.026 -20.140 1.00 89.75 183 GLN A N 1
ATOM 1456 C CA . GLN A 1 183 ? 0.257 -0.302 -19.619 1.00 89.75 183 GLN A CA 1
ATOM 1457 C C . GLN A 1 183 ? -0.300 -0.252 -18.193 1.00 89.75 183 GLN A C 1
ATOM 1459 O O . GLN A 1 183 ? -1.338 -0.848 -17.924 1.00 89.75 183 GLN A O 1
ATOM 1464 N N . MET A 1 184 ? 0.303 0.538 -17.300 1.00 87.81 184 MET A N 1
ATOM 1465 C CA . MET A 1 184 ? -0.209 0.731 -15.939 1.00 87.81 184 MET A CA 1
ATOM 1466 C C . MET A 1 184 ? -1.629 1.303 -15.923 1.00 87.81 184 MET A C 1
ATOM 1468 O O . MET A 1 184 ? -2.387 1.008 -15.004 1.00 87.81 184 MET A O 1
ATOM 1472 N N . ARG A 1 185 ? -1.997 2.117 -16.920 1.00 85.31 185 ARG A N 1
ATOM 1473 C CA . ARG A 1 185 ? -3.333 2.720 -17.022 1.00 85.31 185 ARG A CA 1
ATOM 1474 C C . ARG A 1 185 ? -4.370 1.778 -17.627 1.00 85.31 185 ARG A C 1
ATOM 1476 O O . ARG A 1 185 ? -5.503 1.781 -17.161 1.00 85.31 185 ARG A O 1
ATOM 1483 N N . ILE A 1 186 ? -4.005 1.019 -18.660 1.00 88.06 186 ILE A N 1
ATOM 1484 C CA . ILE A 1 186 ? -4.953 0.169 -19.403 1.00 88.06 186 ILE A CA 1
ATOM 1485 C C . ILE A 1 186 ? -5.109 -1.228 -18.795 1.00 88.06 186 ILE A C 1
ATOM 1487 O O . ILE A 1 186 ? -6.202 -1.786 -18.835 1.00 88.06 186 ILE A O 1
ATOM 1491 N N . ASP A 1 187 ? -4.041 -1.777 -18.215 1.00 87.06 187 ASP A N 1
ATOM 1492 C CA . ASP A 1 187 ? -4.034 -3.076 -17.546 1.00 87.06 187 ASP A CA 1
ATOM 1493 C C . ASP A 1 187 ? -3.132 -3.025 -16.300 1.00 87.06 187 ASP A C 1
ATOM 1495 O O . ASP A 1 187 ? -1.998 -3.511 -16.310 1.00 87.06 187 ASP A O 1
ATOM 1499 N N . PRO A 1 188 ? -3.608 -2.417 -15.198 1.00 82.12 188 PRO A N 1
ATOM 1500 C CA . PRO A 1 188 ? -2.840 -2.318 -13.959 1.00 82.12 188 PRO A CA 1
ATOM 1501 C C . PRO A 1 188 ? -2.547 -3.678 -13.306 1.00 82.12 188 PRO A C 1
ATOM 1503 O O . PRO A 1 188 ? -1.638 -3.754 -12.477 1.00 82.12 188 PRO A O 1
ATOM 1506 N N . LYS A 1 189 ? -3.283 -4.748 -13.651 1.00 82.56 189 LYS A N 1
ATOM 1507 C CA . LYS A 1 189 ? -3.150 -6.063 -12.998 1.00 82.56 189 LYS A CA 1
ATOM 1508 C C . LYS A 1 189 ? -1.800 -6.712 -13.280 1.00 82.56 189 LYS A C 1
ATOM 1510 O O . LYS A 1 189 ? -1.232 -7.352 -12.400 1.00 82.56 189 LYS A O 1
ATOM 1515 N N . GLN A 1 190 ? -1.224 -6.475 -14.459 1.00 84.12 190 GLN A N 1
ATOM 1516 C CA . GLN A 1 190 ? 0.116 -6.976 -14.782 1.00 84.12 190 GLN A CA 1
ATOM 1517 C C . GLN A 1 190 ? 1.203 -6.436 -13.828 1.00 84.12 190 GLN A C 1
ATOM 1519 O O . GLN A 1 190 ? 2.263 -7.045 -13.705 1.00 84.12 190 GLN A O 1
ATOM 1524 N N . PHE A 1 191 ? 0.934 -5.335 -13.111 1.00 85.00 191 PHE A N 1
ATOM 1525 C CA . PHE A 1 191 ? 1.846 -4.718 -12.144 1.00 85.00 191 PHE A CA 1
ATOM 1526 C C . PHE A 1 191 ? 1.608 -5.157 -10.691 1.00 85.00 191 PHE A C 1
ATOM 1528 O O . PHE A 1 191 ? 2.282 -4.645 -9.800 1.00 85.00 191 PHE A O 1
ATOM 1535 N N . GLU A 1 192 ? 0.736 -6.141 -10.431 1.00 80.44 192 GLU A N 1
ATOM 1536 C CA . GLU A 1 192 ? 0.452 -6.671 -9.078 1.00 80.44 192 GLU A CA 1
ATOM 1537 C C . GLU A 1 192 ? 1.672 -7.284 -8.364 1.00 80.44 192 GLU A C 1
ATOM 1539 O O . GLU A 1 192 ? 1.667 -7.530 -7.153 1.00 80.44 192 GLU A O 1
ATOM 1544 N N . HIS A 1 193 ? 2.747 -7.529 -9.112 1.00 83.56 193 HIS A N 1
ATOM 1545 C CA . HIS A 1 193 ? 4.032 -7.959 -8.576 1.00 83.56 193 HIS A CA 1
ATOM 1546 C C . HIS A 1 193 ? 4.786 -6.846 -7.829 1.00 83.56 193 HIS A C 1
ATOM 1548 O O . HIS A 1 193 ? 5.656 -7.169 -7.013 1.00 83.56 193 HIS A O 1
ATOM 1554 N N . LEU A 1 194 ? 4.467 -5.570 -8.087 1.00 84.94 194 LEU A N 1
ATOM 1555 C CA . LEU A 1 194 ? 4.972 -4.440 -7.311 1.00 84.94 194 LEU A CA 1
ATOM 1556 C C . LEU A 1 194 ? 4.363 -4.501 -5.902 1.00 84.94 194 LEU A C 1
ATOM 1558 O O . LEU A 1 194 ? 3.187 -4.826 -5.746 1.00 84.94 194 LEU A O 1
ATOM 1562 N N . ARG A 1 195 ? 5.161 -4.247 -4.860 1.00 82.88 195 ARG A N 1
ATOM 1563 C CA . ARG A 1 195 ? 4.771 -4.340 -3.440 1.00 82.88 195 ARG A CA 1
ATOM 1564 C C . ARG A 1 195 ? 5.384 -3.207 -2.615 1.00 82.88 195 ARG A C 1
ATOM 1566 O O . ARG A 1 195 ? 6.467 -2.756 -2.943 1.00 82.88 195 ARG A O 1
ATOM 1573 N N . LEU A 1 196 ? 4.716 -2.737 -1.560 1.00 82.69 196 LEU A N 1
ATOM 1574 C CA . LEU A 1 196 ? 5.297 -1.823 -0.587 1.00 82.69 196 LEU A CA 1
ATOM 1575 C C . LEU A 1 196 ? 5.706 -2.642 0.619 1.00 82.69 196 LEU A C 1
ATOM 1577 O O . LEU A 1 196 ? 4.884 -3.296 1.257 1.00 82.69 196 LEU A O 1
ATOM 1581 N N . GLU A 1 197 ? 6.988 -2.579 0.916 1.00 83.44 197 GLU A N 1
ATOM 1582 C CA . GLU A 1 197 ? 7.518 -2.978 2.203 1.00 83.44 197 GLU A CA 1
ATOM 1583 C C . GLU A 1 197 ? 7.441 -1.778 3.133 1.00 83.44 197 GLU A C 1
ATOM 1585 O O . GLU A 1 197 ? 7.745 -0.648 2.741 1.00 83.44 197 GLU A O 1
ATOM 1590 N N . LEU A 1 198 ? 6.986 -2.021 4.356 1.00 82.00 198 LEU A N 1
ATOM 1591 C CA . LEU A 1 198 ? 6.769 -0.977 5.340 1.00 82.00 198 LEU A CA 1
ATOM 1592 C C . LEU A 1 198 ? 7.668 -1.207 6.542 1.00 82.00 198 LEU A C 1
ATOM 1594 O O . LEU A 1 198 ? 7.832 -2.338 6.997 1.00 82.00 198 LEU A O 1
ATOM 1598 N N . ASN A 1 199 ? 8.190 -0.112 7.070 1.00 81.88 199 ASN A N 1
ATOM 1599 C CA . ASN A 1 199 ? 8.931 -0.074 8.311 1.00 81.88 199 ASN A CA 1
ATOM 1600 C C . ASN A 1 199 ? 8.061 0.639 9.361 1.00 81.88 199 ASN A C 1
ATOM 1602 O O . ASN A 1 199 ? 7.906 1.863 9.286 1.00 81.88 199 ASN A O 1
ATOM 1606 N N . PRO A 1 200 ? 7.389 -0.100 10.261 1.00 74.56 200 PRO A N 1
ATOM 1607 C CA . PRO A 1 200 ? 6.525 0.491 11.275 1.00 74.56 200 PRO A CA 1
ATOM 1608 C C . PRO A 1 200 ? 7.339 1.178 12.376 1.00 74.56 200 PRO A C 1
ATOM 1610 O O . PRO A 1 20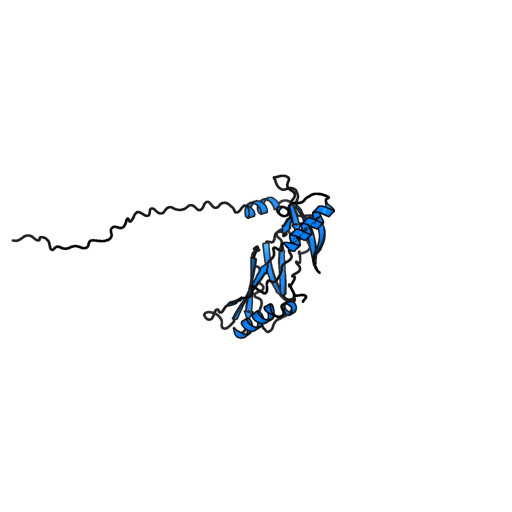0 ? 8.390 0.682 12.762 1.00 74.56 200 PRO A O 1
ATOM 1613 N N . GLN A 1 201 ? 6.781 2.251 12.947 1.00 70.19 201 GLN A N 1
ATOM 1614 C CA . GLN A 1 201 ? 7.363 2.957 14.104 1.00 70.19 201 GLN A CA 1
ATOM 1615 C C . GLN A 1 201 ? 7.480 2.085 15.355 1.00 70.19 201 GLN A C 1
ATOM 1617 O O . GLN A 1 201 ? 8.374 2.256 16.175 1.00 70.19 201 GLN A O 1
ATOM 1622 N N . PHE A 1 202 ? 6.563 1.130 15.502 1.00 64.38 202 PHE A N 1
ATOM 1623 C CA . PHE A 1 202 ? 6.518 0.224 16.641 1.00 64.38 202 PHE A CA 1
ATOM 1624 C C . PHE A 1 202 ? 6.845 -1.191 16.147 1.00 64.38 202 PHE A C 1
ATOM 1626 O O . PHE A 1 202 ? 6.027 -1.832 15.484 1.00 64.38 202 PHE A O 1
ATOM 1633 N N . ILE A 1 203 ? 8.049 -1.682 16.445 1.00 53.53 203 ILE A N 1
ATOM 1634 C CA . ILE A 1 203 ? 8.488 -3.060 16.160 1.00 53.53 203 ILE A CA 1
ATOM 1635 C C . ILE A 1 203 ? 8.228 -3.915 17.419 1.00 53.53 203 ILE A C 1
ATOM 1637 O O . ILE A 1 203 ? 8.379 -3.409 18.516 1.00 53.53 203 ILE A O 1
ATOM 1641 N N . ASN A 1 204 ? 7.797 -5.181 17.293 1.00 49.12 204 ASN A N 1
ATOM 1642 C CA . ASN A 1 204 ? 8.481 -6.325 17.941 1.00 49.12 204 ASN A CA 1
ATOM 1643 C C . ASN A 1 204 ? 8.270 -7.569 17.060 1.00 49.12 204 ASN A C 1
ATOM 1645 O O . ASN A 1 204 ? 7.140 -7.819 16.638 1.00 49.12 204 ASN A O 1
ATOM 1649 N N . ASP A 1 205 ? 9.343 -8.328 16.839 1.00 41.88 205 ASP A N 1
ATOM 1650 C CA . ASP A 1 205 ? 9.406 -9.787 16.618 1.00 41.88 205 ASP A CA 1
ATOM 1651 C C . ASP A 1 205 ? 8.498 -10.439 15.565 1.00 41.88 205 ASP A C 1
ATOM 1653 O O . ASP A 1 205 ? 8.160 -11.618 15.635 1.00 41.88 205 ASP A O 1
ATOM 1657 N N . GLY A 1 206 ? 8.153 -9.688 14.526 1.00 41.12 206 GLY A N 1
ATOM 1658 C CA . GLY A 1 206 ? 7.461 -10.201 13.350 1.00 41.12 206 GLY A CA 1
ATOM 1659 C C . GLY A 1 206 ? 7.048 -9.038 12.468 1.00 41.12 206 GLY A C 1
ATOM 1660 O O . GLY A 1 206 ? 6.019 -8.416 12.715 1.00 41.12 206 GLY A O 1
ATOM 1661 N N . GLY A 1 207 ? 7.885 -8.695 11.485 1.00 37.94 207 GLY A N 1
ATOM 1662 C CA . GLY A 1 207 ? 7.684 -7.533 10.617 1.00 37.94 207 GLY A CA 1
ATOM 1663 C C . GLY A 1 207 ? 6.254 -7.436 10.071 1.00 37.94 207 GLY A C 1
ATOM 1664 O O . GLY A 1 207 ? 5.691 -8.410 9.571 1.00 37.94 207 GLY A O 1
ATOM 1665 N N . LEU A 1 208 ? 5.659 -6.246 10.164 1.00 48.62 208 LEU A N 1
ATOM 1666 C CA . LEU A 1 208 ? 4.355 -5.952 9.575 1.00 48.62 208 LEU A CA 1
ATOM 1667 C C . LEU A 1 208 ? 4.498 -5.860 8.052 1.00 48.62 208 LEU A C 1
ATOM 1669 O O . LEU A 1 208 ? 4.932 -4.847 7.510 1.00 48.62 208 LEU A O 1
ATOM 1673 N N . ILE A 1 209 ? 4.110 -6.922 7.350 1.00 46.28 209 ILE A N 1
ATOM 1674 C CA . ILE A 1 209 ? 3.932 -6.889 5.896 1.00 46.28 209 ILE A CA 1
ATOM 1675 C C . ILE A 1 209 ? 2.592 -6.208 5.618 1.00 46.28 209 ILE A C 1
ATOM 1677 O O . ILE A 1 209 ? 1.544 -6.740 5.986 1.00 46.28 209 ILE A O 1
ATOM 1681 N N . ALA A 1 210 ? 2.598 -5.057 4.946 1.00 47.81 210 ALA A N 1
ATOM 1682 C CA . ALA A 1 210 ? 1.372 -4.569 4.330 1.00 47.81 210 ALA A CA 1
ATOM 1683 C C . ALA A 1 210 ? 1.124 -5.242 2.994 1.00 47.81 210 ALA A C 1
ATOM 1685 O O . ALA A 1 210 ? 2.027 -5.470 2.186 1.00 47.81 210 ALA A O 1
ATOM 1686 N N . PHE A 1 211 ? -0.149 -5.508 2.746 1.00 44.94 211 PHE A N 1
ATOM 1687 C CA . PHE A 1 211 ? -0.612 -5.950 1.449 1.00 44.94 211 PHE A CA 1
ATOM 1688 C C . PHE A 1 211 ? -0.752 -4.734 0.535 1.00 44.94 211 PHE A C 1
ATOM 1690 O O . PHE A 1 211 ? -1.459 -3.776 0.863 1.00 44.94 211 PHE A O 1
ATOM 1697 N N . LEU A 1 212 ? -0.099 -4.788 -0.629 1.00 43.97 212 LEU A N 1
ATOM 1698 C CA . LEU A 1 212 ? -0.492 -3.921 -1.729 1.00 43.97 212 LEU A CA 1
ATOM 1699 C C . LEU A 1 212 ? -1.757 -4.426 -2.362 1.00 43.97 212 LEU A C 1
ATOM 1701 O O . LEU A 1 212 ? -1.890 -5.613 -2.658 1.00 43.97 212 LEU A O 1
ATOM 1705 N N . TYR A 1 213 ? -2.648 -3.486 -2.626 1.00 42.41 213 TYR A N 1
ATOM 1706 C CA . TYR A 1 213 ? -3.807 -3.735 -3.441 1.00 42.41 213 TYR A CA 1
ATOM 1707 C C . TYR A 1 213 ? -3.710 -2.894 -4.712 1.00 42.41 213 TYR A C 1
ATOM 1709 O O . TYR A 1 213 ? -3.436 -1.694 -4.691 1.00 42.41 213 TYR A O 1
ATOM 1717 N N . PHE A 1 214 ? -3.947 -3.540 -5.841 1.00 40.22 214 PHE A N 1
ATOM 1718 C CA . PHE A 1 214 ? -4.079 -2.881 -7.126 1.00 40.22 214 PHE A CA 1
ATOM 1719 C C . PHE A 1 214 ? -5.571 -2.780 -7.384 1.00 40.22 214 PHE A C 1
ATOM 1721 O O . PHE A 1 214 ? -6.273 -3.788 -7.374 1.00 40.22 214 PHE A O 1
ATOM 1728 N N . ASN A 1 215 ? -6.081 -1.562 -7.576 1.00 36.84 215 ASN A N 1
ATOM 1729 C CA . ASN A 1 215 ? -7.415 -1.396 -8.144 1.00 36.84 215 ASN A CA 1
ATOM 1730 C C . ASN A 1 215 ? -7.352 -1.874 -9.600 1.00 36.84 215 ASN A C 1
ATOM 1732 O O . ASN A 1 215 ? -7.149 -1.088 -10.521 1.00 36.84 215 ASN A O 1
ATOM 1736 N N . GLY A 1 216 ? -7.479 -3.185 -9.792 1.00 27.45 216 GLY A N 1
ATOM 1737 C CA . GLY A 1 216 ? -7.901 -3.757 -11.052 1.00 27.45 216 GLY A CA 1
ATOM 1738 C C . GLY A 1 216 ? -9.394 -3.508 -11.176 1.00 27.45 216 GLY A C 1
ATOM 1739 O O . GLY A 1 216 ? -10.159 -3.933 -10.313 1.00 27.45 216 GLY A O 1
ATOM 1740 N N . PHE A 1 217 ? -9.806 -2.815 -12.234 1.00 28.38 217 PHE A N 1
ATOM 1741 C CA . PHE A 1 217 ? -11.207 -2.758 -12.623 1.00 28.38 217 PHE A CA 1
ATOM 1742 C C . PHE A 1 217 ? -11.763 -4.193 -12.666 1.00 28.38 217 PHE A C 1
ATOM 1744 O O . PHE A 1 217 ? -11.287 -5.050 -13.419 1.00 28.38 217 PHE A O 1
ATOM 1751 N N . THR A 1 218 ? -12.752 -4.474 -11.824 1.00 29.67 218 THR A N 1
ATOM 1752 C CA . THR A 1 218 ? -13.866 -5.315 -12.249 1.00 29.67 218 THR A CA 1
ATOM 1753 C C . THR A 1 218 ? -14.682 -4.439 -13.189 1.00 29.67 218 THR A C 1
ATOM 1755 O O . THR A 1 218 ? -15.101 -3.352 -12.789 1.00 29.67 218 THR A O 1
ATOM 1758 N N . LYS A 1 219 ? -14.786 -4.863 -14.451 1.00 29.70 219 LYS A N 1
ATOM 1759 C CA . LYS A 1 219 ? -15.836 -4.371 -15.345 1.00 29.70 219 LYS A CA 1
ATOM 1760 C C . LYS A 1 219 ? -17.199 -4.574 -14.694 1.00 29.70 219 LYS A C 1
ATOM 1762 O O . LYS A 1 219 ? -17.334 -5.591 -13.975 1.00 29.70 219 LYS A O 1
#

Nearest PDB structures (foldseek):
  3p1x-assembly3_A  TM=5.646E-01  e=4.949E+00  Homo sapiens
  1ln1-assembly1_A  TM=2.538E-01  e=1.976E-01  Homo sapiens
  9d5k-assembly1_B  TM=5.353E-01  e=4.663E+00  Homo sapiens